Protein AF-A0A1V5X705-F1 (afdb_monomer)

Solvent-accessible surface area (backbone atoms only — not comparable to full-atom values): 16968 Å² total; per-residue (Å²): 140,87,88,81,89,83,88,82,89,89,82,88,87,89,81,87,88,86,89,84,84,82,90,87,82,76,81,80,76,72,71,79,77,73,72,80,70,71,53,52,81,23,52,25,31,32,36,58,47,93,84,34,53,47,81,41,60,38,75,79,39,48,37,28,69,42,63,69,70,54,68,74,40,75,46,48,57,66,42,71,40,38,34,37,67,46,68,69,51,54,52,52,38,52,53,34,48,51,49,29,51,54,32,47,53,52,28,54,50,33,50,54,50,34,53,54,42,44,58,36,32,78,71,68,76,40,62,68,67,58,42,54,50,35,48,50,52,27,52,49,33,49,51,52,28,53,54,33,47,50,52,34,52,51,42,51,54,56,51,55,64,33,49,42,52,36,91,52,58,28,28,26,78,40,62,76,68,56,69,67,41,73,45,58,54,67,37,75,39,36,28,39,32,29,78,91,54,52,28,34,43,25,46,29,47,57,91,53,43,86,71,66,54,82,60,33,47,25,45,35,36,41,83,97,47,98,58,73,44,57,29,32,30,72,44,74,63,98,57,74,40,75,54,84,71,82,66,90,52,86,90,56,79,76,94,41,47,19,27,60,35,31,27,43,55,77,59,95,69,96,74,52,83,66,39,61,29,43,34,36,37,43,54,77,81,74,77,76,76,81,77,132

pLDDT: mean 82.57, std 19.0, range [32.56, 98.44]

Structure (mmCIF, N/CA/C/O backbone):
data_AF-A0A1V5X705-F1
#
_entry.id   AF-A0A1V5X705-F1
#
loop_
_atom_site.group_PDB
_atom_site.id
_atom_site.type_symbol
_atom_site.label_atom_id
_atom_site.label_alt_id
_atom_site.label_comp_id
_atom_site.label_asym_id
_atom_site.label_entity_id
_atom_site.label_seq_id
_atom_site.pdbx_PDB_ins_code
_atom_site.Cartn_x
_atom_site.Cartn_y
_atom_site.Cartn_z
_atom_site.occupancy
_atom_site.B_iso_or_equiv
_atom_site.auth_seq_id
_atom_site.auth_comp_id
_atom_site.auth_asym_id
_atom_site.auth_atom_id
_atom_site.pdbx_PDB_model_num
ATOM 1 N N . MET A 1 1 ? 87.521 -40.579 -90.993 1.00 38.12 1 MET A N 1
ATOM 2 C CA . MET A 1 1 ? 87.479 -39.321 -91.766 1.00 38.12 1 MET A CA 1
ATOM 3 C C . MET A 1 1 ? 86.671 -38.321 -90.962 1.00 38.12 1 MET A C 1
ATOM 5 O O . MET A 1 1 ? 85.468 -38.489 -90.833 1.00 38.12 1 MET A O 1
ATOM 9 N N . ALA A 1 2 ? 87.364 -37.393 -90.311 1.00 39.44 2 ALA A N 1
ATOM 10 C CA . ALA A 1 2 ? 86.801 -36.364 -89.447 1.00 39.44 2 ALA A CA 1
ATOM 11 C C . ALA A 1 2 ? 86.444 -35.118 -90.263 1.00 39.44 2 ALA A C 1
ATOM 13 O O . ALA A 1 2 ? 87.254 -34.744 -91.103 1.00 39.44 2 ALA A O 1
ATOM 14 N N . VAL A 1 3 ? 85.326 -34.452 -89.953 1.00 38.09 3 VAL A N 1
ATOM 15 C CA . VAL A 1 3 ? 85.189 -32.986 -90.033 1.00 38.09 3 VAL A CA 1
ATOM 16 C C . VAL A 1 3 ? 84.231 -32.529 -88.926 1.00 38.09 3 VAL A C 1
ATOM 18 O O . VAL A 1 3 ? 83.203 -33.149 -88.667 1.00 38.09 3 VAL A O 1
ATOM 21 N N . VAL A 1 4 ? 84.652 -31.463 -88.255 1.00 37.38 4 VAL A N 1
ATOM 22 C CA . VAL A 1 4 ? 84.083 -30.774 -87.091 1.00 37.38 4 VAL A CA 1
ATOM 23 C C . VAL A 1 4 ? 83.603 -29.382 -87.550 1.00 37.38 4 VAL A C 1
ATOM 25 O O . VAL A 1 4 ? 84.041 -28.927 -88.603 1.00 37.38 4 VAL A O 1
ATOM 28 N N . THR A 1 5 ? 82.817 -28.690 -86.708 1.00 39.56 5 THR A N 1
ATOM 29 C CA . THR A 1 5 ? 82.445 -27.242 -86.711 1.00 39.56 5 THR A CA 1
ATOM 30 C C . THR A 1 5 ? 81.270 -26.817 -87.610 1.00 39.56 5 THR A C 1
ATOM 32 O O . THR A 1 5 ? 81.125 -27.352 -88.697 1.00 39.56 5 THR A O 1
ATOM 35 N N . ALA A 1 6 ? 80.411 -25.835 -87.296 1.00 35.66 6 ALA A N 1
ATOM 36 C CA . ALA A 1 6 ? 80.047 -25.047 -86.101 1.00 35.66 6 ALA A CA 1
ATOM 37 C C . ALA A 1 6 ? 78.909 -24.060 -86.503 1.00 35.66 6 ALA A C 1
ATOM 39 O O . ALA A 1 6 ? 78.674 -23.872 -87.694 1.00 35.66 6 ALA A O 1
ATOM 40 N N . ALA A 1 7 ? 78.341 -23.358 -85.504 1.00 35.53 7 ALA A N 1
ATOM 41 C CA . ALA A 1 7 ? 77.594 -22.079 -85.568 1.00 35.53 7 ALA A CA 1
ATOM 42 C C . ALA A 1 7 ? 76.075 -22.121 -85.870 1.00 35.53 7 ALA A C 1
ATOM 44 O O . ALA A 1 7 ? 75.634 -22.913 -86.686 1.00 35.53 7 ALA A O 1
ATOM 45 N N . VAL A 1 8 ? 75.189 -21.281 -85.306 1.00 35.56 8 VAL A N 1
ATOM 46 C CA . VAL A 1 8 ? 75.194 -20.250 -84.238 1.00 35.56 8 VAL A CA 1
ATOM 47 C C . VAL A 1 8 ? 73.711 -19.997 -83.844 1.00 35.56 8 VAL A C 1
ATOM 49 O O . VAL A 1 8 ? 72.798 -20.289 -84.607 1.00 35.56 8 VAL A O 1
ATOM 52 N N . ALA A 1 9 ? 73.518 -19.463 -82.635 1.00 38.31 9 ALA A N 1
ATOM 53 C CA . ALA A 1 9 ? 72.307 -19.021 -81.929 1.00 38.31 9 ALA A CA 1
ATOM 54 C C . ALA A 1 9 ? 71.197 -18.245 -82.688 1.00 38.31 9 ALA A C 1
ATOM 56 O O . ALA A 1 9 ? 71.486 -17.438 -83.566 1.00 38.31 9 ALA A O 1
ATOM 57 N N . GLY A 1 10 ? 69.959 -18.329 -82.159 1.00 32.56 10 GLY A N 1
ATOM 58 C CA . GLY A 1 10 ? 69.006 -17.202 -82.138 1.00 32.56 10 GLY A CA 1
ATOM 59 C C . GLY A 1 10 ? 67.501 -17.532 -82.217 1.00 32.56 10 GLY A C 1
ATOM 60 O O . GLY A 1 10 ? 67.076 -18.173 -83.164 1.00 32.56 10 GLY A O 1
ATOM 61 N N . TRP A 1 11 ? 66.733 -16.950 -81.276 1.00 34.50 11 TRP A N 1
ATOM 62 C CA . TRP A 1 11 ? 65.297 -16.560 -81.319 1.00 34.50 11 TRP A CA 1
ATOM 63 C C . TRP A 1 11 ? 64.187 -17.464 -80.724 1.00 34.50 11 TRP A C 1
ATOM 65 O O . TRP A 1 11 ? 63.696 -18.399 -81.337 1.00 34.50 11 TRP A O 1
ATOM 75 N N . LEU A 1 12 ? 63.780 -17.094 -79.496 1.00 42.81 12 LEU A N 1
ATOM 76 C CA . LEU A 1 12 ? 62.459 -16.573 -79.077 1.00 42.81 12 LEU A CA 1
ATOM 77 C C . LEU A 1 12 ? 61.179 -16.928 -79.879 1.00 42.81 12 LEU A C 1
ATOM 79 O O . LEU A 1 12 ? 61.090 -16.624 -81.062 1.00 42.81 12 LEU A O 1
ATOM 83 N N . LEU A 1 13 ? 60.149 -17.310 -79.096 1.00 38.97 13 LEU A N 1
ATOM 84 C CA . LEU A 1 13 ? 58.696 -17.020 -79.190 1.00 38.97 13 LEU A CA 1
ATOM 85 C C . LEU A 1 13 ? 57.704 -18.161 -79.530 1.00 38.97 13 LEU A C 1
ATOM 87 O O . LEU A 1 13 ? 57.696 -18.713 -80.620 1.00 38.97 13 LEU A O 1
ATOM 91 N N . PHE A 1 14 ? 56.758 -18.309 -78.584 1.00 38.72 14 PHE A N 1
ATOM 92 C CA . PHE A 1 14 ? 55.334 -18.685 -78.694 1.00 38.72 14 PHE A CA 1
ATOM 93 C C . PHE A 1 14 ? 54.880 -20.150 -78.874 1.00 38.72 14 PHE A C 1
ATOM 95 O O . PHE A 1 14 ? 55.153 -20.791 -79.879 1.00 38.72 14 PHE A O 1
ATOM 102 N N . GLY A 1 15 ? 53.982 -20.566 -77.959 1.00 35.06 15 GLY A N 1
ATOM 103 C CA . GLY A 1 15 ? 52.758 -21.315 -78.301 1.00 35.06 15 GLY A CA 1
ATOM 104 C C . GLY A 1 15 ? 52.543 -22.658 -77.589 1.00 35.06 15 GLY A C 1
ATOM 105 O O . GLY A 1 15 ? 53.077 -23.662 -78.038 1.00 35.06 15 GLY A O 1
ATOM 106 N N . GLY A 1 16 ? 51.723 -22.682 -76.523 1.00 43.97 16 GLY A N 1
ATOM 107 C CA . GLY A 1 16 ? 51.182 -23.909 -75.889 1.00 43.97 16 GLY A CA 1
ATOM 108 C C . GLY A 1 16 ? 50.156 -24.654 -76.774 1.00 43.97 16 GLY A C 1
ATOM 109 O O . GLY A 1 16 ? 49.983 -24.249 -77.925 1.00 43.97 16 GLY A O 1
ATOM 110 N N . PRO A 1 17 ? 49.438 -25.696 -76.285 1.00 46.53 17 PRO A N 1
ATOM 111 C CA . PRO A 1 17 ? 48.637 -25.603 -75.053 1.00 46.53 17 PRO A CA 1
ATOM 112 C C . PRO A 1 17 ? 48.591 -26.873 -74.169 1.00 46.53 17 PRO A C 1
ATOM 114 O O . PRO A 1 17 ? 48.573 -27.995 -74.667 1.00 46.53 17 PRO A O 1
ATOM 117 N N . ASP A 1 18 ? 48.456 -26.675 -72.853 1.00 40.94 18 ASP A N 1
ATOM 118 C CA . ASP A 1 18 ? 48.101 -27.733 -71.903 1.00 40.94 18 ASP A CA 1
ATOM 119 C C . ASP A 1 18 ? 46.607 -27.707 -71.559 1.00 40.94 18 ASP A C 1
ATOM 121 O O . ASP A 1 18 ? 45.973 -26.668 -71.362 1.00 40.94 18 ASP A O 1
ATOM 125 N N . VAL A 1 19 ? 46.083 -28.922 -71.523 1.00 44.47 19 VAL A N 1
ATOM 126 C CA . VAL A 1 19 ? 44.731 -29.384 -71.224 1.00 44.47 19 VAL A CA 1
ATOM 127 C C . VAL A 1 19 ? 44.306 -29.112 -69.776 1.00 44.47 19 VAL A C 1
ATOM 129 O O . VAL A 1 19 ? 45.001 -29.499 -68.841 1.00 44.47 19 VAL A O 1
ATOM 132 N N . TRP A 1 20 ? 43.085 -28.594 -69.589 1.00 40.97 20 TRP A N 1
ATOM 133 C CA . TRP A 1 20 ? 42.321 -28.784 -68.351 1.00 40.97 20 TRP A CA 1
ATOM 134 C C . TRP A 1 20 ? 40.864 -29.177 -68.607 1.00 40.97 20 TRP A C 1
ATOM 136 O O . TRP A 1 20 ? 40.211 -28.728 -69.546 1.00 40.97 20 TRP A O 1
ATOM 146 N N . SER A 1 21 ? 40.417 -30.074 -67.731 1.00 44.19 21 SER A N 1
ATOM 147 C CA . SER A 1 21 ? 39.200 -30.876 -67.735 1.00 44.19 21 SER A CA 1
ATOM 148 C C . SER A 1 21 ? 38.017 -30.175 -67.051 1.00 44.19 21 SER A C 1
ATOM 150 O O . SER A 1 21 ? 38.143 -29.725 -65.920 1.00 44.19 21 SER A O 1
ATOM 152 N N . SER A 1 22 ? 36.875 -30.212 -67.744 1.00 46.00 22 SER A N 1
ATOM 153 C CA . SER A 1 22 ? 35.490 -30.480 -67.298 1.00 46.00 22 SER A CA 1
ATOM 154 C C . SER A 1 22 ? 34.904 -29.810 -66.036 1.00 46.00 22 SER A C 1
ATOM 156 O O . SER A 1 22 ? 35.162 -30.236 -64.919 1.00 46.00 22 SER A O 1
ATOM 158 N N . ALA A 1 23 ? 33.987 -28.871 -66.308 1.00 39.41 23 ALA A N 1
ATOM 159 C CA . ALA A 1 23 ? 32.555 -28.856 -65.949 1.00 39.41 23 ALA A CA 1
ATOM 160 C C . ALA A 1 23 ? 32.062 -28.801 -64.479 1.00 39.41 23 ALA A C 1
ATOM 162 O O . ALA A 1 23 ? 32.407 -29.611 -63.629 1.00 39.41 23 ALA A O 1
ATOM 163 N N . GLU A 1 24 ? 31.074 -27.909 -64.313 1.00 44.09 24 GLU A N 1
ATOM 164 C CA . GLU A 1 24 ? 29.986 -27.901 -63.321 1.00 44.09 24 GLU A CA 1
ATOM 165 C C . GLU A 1 24 ? 30.238 -27.274 -61.931 1.00 44.09 24 GLU A C 1
ATOM 167 O O . GLU A 1 24 ? 30.411 -27.947 -60.919 1.00 44.09 24 GLU A O 1
ATOM 172 N N . ALA A 1 25 ? 30.079 -25.949 -61.847 1.00 38.69 25 ALA A N 1
ATOM 173 C CA . ALA A 1 25 ? 29.471 -25.319 -60.675 1.00 38.69 25 ALA A CA 1
ATOM 174 C C . ALA A 1 25 ? 28.375 -24.371 -61.170 1.00 38.69 25 ALA A C 1
ATOM 176 O O . ALA A 1 25 ? 28.637 -23.306 -61.729 1.00 38.69 25 ALA A O 1
ATOM 177 N N . ALA A 1 26 ? 27.145 -24.859 -61.039 1.00 40.00 26 ALA A N 1
ATOM 178 C CA . ALA A 1 26 ? 25.912 -24.216 -61.435 1.00 40.00 26 ALA A CA 1
ATOM 179 C C . ALA A 1 26 ? 25.817 -22.771 -60.931 1.00 40.00 26 ALA A C 1
ATOM 181 O O . ALA A 1 26 ? 26.207 -22.445 -59.810 1.00 40.00 26 ALA A O 1
ATOM 182 N N . ALA A 1 27 ? 25.254 -21.931 -61.797 1.00 39.25 27 ALA A N 1
ATOM 183 C CA . ALA A 1 27 ? 24.849 -20.569 -61.521 1.00 39.25 27 ALA A CA 1
ATOM 184 C C . ALA A 1 27 ? 24.188 -20.457 -60.141 1.00 39.25 27 ALA A C 1
ATOM 186 O O . ALA A 1 27 ? 23.161 -21.084 -59.877 1.00 39.25 27 ALA A O 1
ATOM 187 N N . ALA A 1 28 ? 24.775 -19.628 -59.279 1.00 43.66 28 ALA A N 1
ATOM 188 C CA . ALA A 1 28 ? 24.123 -19.147 -58.080 1.00 43.66 28 ALA A CA 1
ATOM 189 C C . ALA A 1 28 ? 22.826 -18.449 -58.506 1.00 43.66 28 ALA A C 1
ATOM 191 O O . ALA A 1 28 ? 22.840 -17.339 -59.038 1.00 43.66 28 ALA A O 1
ATOM 192 N N . GLN A 1 29 ? 21.700 -19.131 -58.313 1.00 46.44 29 GLN A N 1
ATOM 193 C CA . GLN A 1 29 ? 20.396 -18.497 -58.272 1.00 46.44 29 GLN A CA 1
ATOM 194 C C . GLN A 1 29 ? 20.430 -17.536 -57.090 1.00 46.44 29 GLN A C 1
ATOM 196 O O . GLN A 1 29 ? 20.284 -17.935 -55.937 1.00 46.44 29 GLN A O 1
ATOM 201 N N . SER A 1 30 ? 20.694 -16.267 -57.389 1.00 51.72 30 SER A N 1
ATOM 202 C CA . SER A 1 30 ? 20.425 -15.161 -56.487 1.00 51.72 30 SER A CA 1
ATOM 203 C C . SER A 1 30 ? 18.979 -15.312 -56.031 1.00 51.72 30 SER A C 1
ATOM 205 O O . SER A 1 30 ? 18.057 -15.160 -56.836 1.00 51.72 30 SER A O 1
ATOM 207 N N . ALA A 1 31 ? 18.783 -15.676 -54.762 1.00 50.00 31 ALA A N 1
ATOM 208 C CA . ALA A 1 31 ? 17.480 -15.586 -54.128 1.00 50.00 31 ALA A CA 1
ATOM 209 C C . ALA A 1 31 ? 16.918 -14.187 -54.432 1.00 50.00 31 ALA A C 1
ATOM 211 O O . ALA A 1 31 ? 17.684 -13.218 -54.357 1.00 50.00 31 ALA A O 1
ATOM 212 N N . PRO A 1 32 ? 15.639 -14.053 -54.825 1.00 44.19 32 PRO A N 1
ATOM 213 C CA . PRO A 1 32 ? 15.067 -12.738 -55.046 1.00 44.19 32 PRO A CA 1
ATOM 214 C C . PRO A 1 32 ? 15.271 -11.940 -53.761 1.00 44.19 32 PRO A C 1
ATOM 216 O O . PRO A 1 32 ? 14.846 -12.366 -52.686 1.00 44.19 32 PRO A O 1
ATOM 219 N N . ALA A 1 33 ? 15.989 -10.821 -53.868 1.00 45.22 33 ALA A N 1
ATOM 220 C CA . ALA A 1 33 ? 16.032 -9.832 -52.812 1.00 45.22 33 ALA A CA 1
ATOM 221 C C . ALA A 1 33 ? 14.576 -9.447 -52.557 1.00 45.22 33 ALA A C 1
ATOM 223 O O . ALA A 1 33 ? 13.948 -8.823 -53.409 1.00 45.22 33 ALA A O 1
ATOM 224 N N . MET A 1 34 ? 14.027 -9.924 -51.438 1.00 43.94 34 MET A N 1
ATOM 225 C CA . MET A 1 34 ? 12.715 -9.518 -50.959 1.00 43.94 34 MET A CA 1
ATOM 226 C C . MET A 1 34 ? 12.738 -7.992 -50.972 1.00 43.94 34 MET A C 1
ATOM 228 O O . MET A 1 34 ? 13.607 -7.392 -50.331 1.00 43.94 34 MET A O 1
ATOM 232 N N . GLU A 1 35 ? 11.891 -7.380 -51.799 1.00 46.44 35 GLU A N 1
ATOM 233 C CA . GLU A 1 35 ? 11.803 -5.926 -51.886 1.00 46.44 35 GLU A CA 1
ATOM 234 C C . GLU A 1 35 ? 11.675 -5.386 -50.457 1.00 46.44 35 GLU A C 1
ATOM 236 O O . GLU A 1 35 ? 10.935 -5.977 -49.663 1.00 46.44 35 GLU A O 1
ATOM 241 N N . PRO A 1 36 ? 12.425 -4.339 -50.067 1.00 55.28 36 PRO A N 1
ATOM 242 C CA . PRO A 1 36 ? 12.310 -3.808 -48.723 1.00 55.28 36 PRO A CA 1
ATOM 243 C C . PRO A 1 36 ? 10.894 -3.259 -48.574 1.00 55.28 36 PRO A C 1
ATOM 245 O O . PRO A 1 36 ? 10.606 -2.147 -49.019 1.00 55.28 36 PRO A O 1
ATOM 248 N N . THR A 1 37 ? 10.006 -4.047 -47.961 1.00 59.69 37 THR A N 1
ATOM 249 C CA . THR A 1 37 ? 8.697 -3.576 -47.521 1.00 59.69 37 THR A CA 1
ATOM 250 C C . THR A 1 37 ? 8.939 -2.267 -46.780 1.00 59.69 37 THR A C 1
ATOM 252 O O . THR A 1 37 ? 9.831 -2.222 -45.922 1.00 59.69 37 THR A O 1
ATOM 255 N N . PRO A 1 38 ? 8.230 -1.181 -47.126 1.00 73.50 38 PRO A N 1
ATOM 256 C CA . PRO A 1 38 ? 8.451 0.099 -46.482 1.00 73.50 38 PRO A CA 1
ATOM 257 C C . PRO A 1 38 ? 8.184 -0.061 -44.982 1.00 73.50 38 PRO A C 1
ATOM 259 O O . PRO A 1 38 ? 7.046 -0.227 -44.550 1.00 73.50 38 PRO A O 1
ATOM 262 N N . ALA A 1 39 ? 9.259 -0.041 -44.198 1.00 80.44 39 ALA A N 1
ATOM 263 C CA . ALA A 1 39 ? 9.227 -0.230 -42.758 1.00 80.44 39 ALA A CA 1
ATOM 264 C C . ALA A 1 39 ? 9.834 0.989 -42.068 1.00 80.44 39 ALA A C 1
ATOM 266 O O . ALA A 1 39 ? 10.890 1.497 -42.464 1.00 80.44 39 ALA A O 1
ATOM 267 N N . ILE A 1 40 ? 9.167 1.453 -41.018 1.00 84.88 40 ILE A N 1
ATOM 268 C CA . ILE A 1 40 ? 9.655 2.547 -40.183 1.00 84.88 40 ILE A CA 1
ATOM 269 C C . ILE A 1 40 ? 10.637 1.957 -39.176 1.00 84.88 40 ILE A C 1
ATOM 271 O O . ILE A 1 40 ? 10.300 1.030 -38.438 1.00 84.88 40 ILE A O 1
ATOM 275 N N . ARG A 1 41 ? 11.860 2.494 -39.149 1.00 88.38 41 ARG A N 1
ATOM 276 C CA . ARG A 1 41 ? 12.908 2.089 -38.205 1.00 88.38 41 ARG A CA 1
ATOM 277 C C . ARG A 1 41 ? 12.933 3.019 -37.003 1.00 88.38 41 ARG A C 1
ATOM 279 O O . ARG A 1 41 ? 13.322 4.180 -37.129 1.00 88.38 41 ARG A O 1
ATOM 286 N N . ALA A 1 42 ? 12.607 2.471 -35.842 1.00 87.12 42 ALA A N 1
ATOM 287 C CA . ALA A 1 42 ? 12.612 3.166 -34.566 1.00 87.12 42 ALA A CA 1
ATOM 288 C C . ALA A 1 42 ? 13.564 2.493 -33.569 1.00 87.12 42 ALA A C 1
ATOM 290 O O . ALA A 1 42 ? 13.831 1.291 -33.635 1.00 87.12 42 ALA A O 1
ATOM 291 N N . GLU A 1 43 ? 14.073 3.281 -32.626 1.00 88.62 43 GLU A N 1
ATOM 292 C CA . GLU A 1 43 ? 14.800 2.756 -31.470 1.00 88.62 43 GLU A CA 1
ATOM 293 C C . GLU A 1 43 ? 13.814 2.582 -30.318 1.00 88.62 43 GLU A C 1
ATOM 295 O O . GLU A 1 43 ? 13.007 3.469 -30.051 1.00 88.62 43 GLU A O 1
ATOM 300 N N . GLY A 1 44 ? 13.864 1.447 -29.630 1.00 89.19 44 GLY A N 1
ATOM 301 C CA . GLY A 1 44 ? 12.968 1.159 -28.522 1.00 89.19 44 GLY A CA 1
ATOM 302 C C . GLY A 1 44 ? 13.678 0.661 -27.277 1.00 89.19 44 GLY A C 1
ATOM 303 O O . GLY A 1 44 ? 14.854 0.286 -27.285 1.00 89.19 44 GLY A O 1
ATOM 304 N N . ARG A 1 45 ? 12.929 0.651 -26.178 1.00 92.06 45 ARG A N 1
ATOM 305 C CA . ARG A 1 45 ? 13.349 0.083 -24.901 1.00 92.06 45 ARG A CA 1
ATOM 306 C C . ARG A 1 45 ? 12.283 -0.868 -24.375 1.00 92.06 45 ARG A C 1
ATOM 308 O O . ARG A 1 45 ? 11.093 -0.556 -24.409 1.00 92.06 45 ARG A O 1
ATOM 315 N N . VAL A 1 46 ? 12.728 -1.998 -23.836 1.00 90.44 46 VAL A N 1
ATOM 316 C CA . VAL A 1 46 ? 11.871 -2.939 -23.111 1.00 90.44 46 VAL A CA 1
ATOM 317 C C . VAL A 1 46 ? 11.409 -2.297 -21.803 1.00 90.44 46 VAL A C 1
ATOM 319 O O . VAL A 1 46 ? 12.221 -1.819 -21.008 1.00 90.44 46 VAL A O 1
ATOM 322 N N . SER A 1 47 ? 10.102 -2.276 -21.586 1.00 90.62 47 SER A N 1
ATOM 323 C CA . SER A 1 47 ? 9.427 -1.652 -20.452 1.00 90.62 47 SER A CA 1
ATOM 324 C C . SER A 1 47 ? 8.299 -2.558 -19.952 1.00 90.62 47 SER A C 1
ATOM 326 O O . SER A 1 47 ? 7.857 -3.469 -20.645 1.00 90.62 47 SER A O 1
ATOM 328 N N . THR A 1 48 ? 7.817 -2.316 -18.743 1.00 90.12 48 THR A N 1
ATOM 329 C CA . THR A 1 48 ? 6.652 -2.995 -18.168 1.00 90.12 48 THR A CA 1
ATOM 330 C C . THR A 1 48 ? 5.367 -2.260 -18.538 1.00 90.12 48 THR A C 1
ATOM 332 O O . THR A 1 48 ? 5.372 -1.085 -18.945 1.00 90.12 48 THR A O 1
ATOM 335 N N . TYR A 1 49 ? 4.231 -2.942 -18.409 1.00 89.50 49 TYR A N 1
ATOM 336 C CA . TYR A 1 49 ? 2.942 -2.258 -18.438 1.00 89.50 49 TYR A CA 1
ATOM 337 C C . TYR A 1 49 ? 2.751 -1.409 -17.174 1.00 89.50 49 TYR A C 1
ATOM 339 O O . TYR A 1 49 ? 3.397 -1.642 -16.149 1.00 89.50 49 TYR A O 1
ATOM 347 N N . PRO A 1 50 ? 1.862 -0.403 -17.216 1.00 85.31 50 PRO A N 1
ATOM 348 C CA . PRO A 1 50 ? 1.518 0.353 -16.022 1.00 85.31 50 PRO A CA 1
ATOM 349 C C . PRO A 1 50 ? 0.989 -0.592 -14.935 1.00 85.31 50 PRO A C 1
ATOM 351 O O . PRO A 1 50 ? 0.113 -1.408 -15.206 1.00 85.31 50 PRO A O 1
ATOM 354 N N . GLY A 1 51 ? 1.529 -0.481 -13.720 1.00 84.19 51 GLY A N 1
ATOM 355 C CA . GLY A 1 51 ? 1.186 -1.356 -12.592 1.00 84.19 51 GLY A CA 1
ATOM 356 C C . GLY A 1 51 ? 2.022 -2.637 -12.489 1.00 84.19 51 GLY A C 1
ATOM 357 O O . GLY A 1 51 ? 2.093 -3.203 -11.404 1.00 84.19 51 GLY A O 1
ATOM 358 N N . ASP A 1 52 ? 2.724 -3.035 -13.555 1.00 89.69 52 ASP A N 1
ATOM 359 C CA . ASP A 1 52 ? 3.615 -4.205 -13.563 1.00 89.69 52 ASP A CA 1
ATOM 360 C C . ASP A 1 52 ? 5.039 -3.865 -13.081 1.00 89.69 52 ASP A C 1
ATOM 362 O O . ASP A 1 52 ? 5.898 -4.735 -13.025 1.00 89.69 52 ASP A O 1
ATOM 366 N N . GLN A 1 53 ? 5.311 -2.611 -12.706 1.00 92.38 53 GLN A N 1
ATOM 367 C CA . GLN A 1 53 ? 6.519 -2.208 -11.985 1.00 92.38 53 GLN A CA 1
ATOM 368 C C . GLN A 1 53 ? 6.144 -1.269 -10.843 1.00 92.38 53 GLN A C 1
ATOM 370 O O . GLN A 1 53 ? 5.465 -0.264 -11.054 1.00 92.38 53 GLN A O 1
ATOM 375 N N . VAL A 1 54 ? 6.603 -1.594 -9.636 1.00 93.62 54 VAL A N 1
ATOM 376 C CA . VAL A 1 54 ? 6.297 -0.839 -8.422 1.00 93.62 54 VAL A CA 1
ATOM 377 C C . VAL A 1 54 ? 7.578 -0.583 -7.640 1.00 93.62 54 VAL A C 1
ATOM 379 O O . VAL A 1 54 ? 8.335 -1.505 -7.329 1.00 93.62 54 VAL A O 1
ATOM 382 N N . HIS A 1 55 ? 7.798 0.685 -7.305 1.00 93.50 55 HIS A N 1
ATOM 383 C CA . HIS A 1 55 ? 8.828 1.102 -6.363 1.00 93.50 55 HIS A CA 1
ATOM 384 C C . HIS A 1 55 ? 8.251 1.044 -4.956 1.00 93.50 55 HIS A C 1
ATOM 386 O O . HIS A 1 55 ? 7.205 1.627 -4.673 1.00 93.50 55 HIS A O 1
ATOM 392 N N . LEU A 1 56 ? 8.930 0.315 -4.087 1.00 93.00 56 LEU A N 1
ATOM 393 C CA . LEU A 1 56 ? 8.517 0.080 -2.720 1.00 93.00 56 LEU A CA 1
ATOM 394 C C . LEU A 1 56 ? 9.428 0.856 -1.779 1.00 93.00 56 LEU A C 1
ATOM 396 O O . LEU A 1 56 ? 10.651 0.821 -1.915 1.00 93.00 56 LEU A O 1
ATOM 400 N N . GLY A 1 57 ? 8.818 1.549 -0.824 1.00 92.25 57 GLY A N 1
ATOM 401 C CA . GLY A 1 57 ? 9.500 2.388 0.151 1.00 92.25 57 GLY A CA 1
ATOM 402 C C . GLY A 1 57 ? 8.905 2.249 1.548 1.00 92.25 57 GLY A C 1
ATOM 403 O O . GLY A 1 57 ? 7.904 1.558 1.738 1.00 92.25 57 GLY A O 1
ATOM 404 N N . THR A 1 58 ? 9.527 2.906 2.524 1.00 91.12 58 THR A N 1
ATOM 405 C CA . THR A 1 58 ? 9.005 3.006 3.896 1.00 91.12 58 THR A CA 1
ATOM 406 C C . THR A 1 58 ? 8.330 4.353 4.109 1.00 91.12 58 THR A C 1
ATOM 408 O O . THR A 1 58 ? 8.849 5.374 3.679 1.00 91.12 58 THR A O 1
ATOM 411 N N . GLU A 1 59 ? 7.181 4.391 4.781 1.00 88.62 59 GLU A N 1
ATOM 412 C CA . GLU A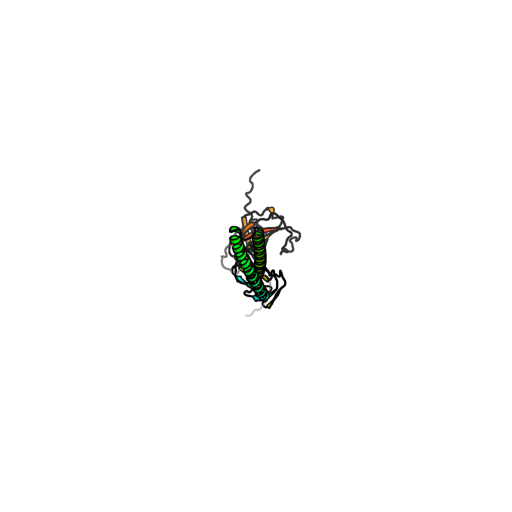 1 59 ? 6.518 5.656 5.132 1.00 88.62 59 GLU A CA 1
ATOM 413 C C . GLU A 1 59 ? 7.013 6.231 6.463 1.00 88.62 59 GLU A C 1
ATOM 415 O O . GLU A 1 59 ? 7.127 7.444 6.597 1.00 88.62 59 GLU A O 1
ATOM 420 N N . LEU A 1 60 ? 7.293 5.373 7.449 1.00 87.06 60 LEU A N 1
ATOM 421 C CA . LEU A 1 60 ? 7.603 5.785 8.824 1.00 87.06 60 LEU A CA 1
ATOM 422 C C . LEU A 1 60 ? 9.106 5.965 9.073 1.00 87.06 60 LEU A C 1
ATOM 424 O O . LEU A 1 60 ? 9.486 6.671 10.004 1.00 87.06 60 LEU A O 1
ATOM 428 N N . GLY A 1 61 ? 9.956 5.352 8.243 1.00 87.00 61 GLY A N 1
ATOM 429 C CA . GLY A 1 61 ? 11.376 5.198 8.555 1.00 87.00 61 GLY A CA 1
ATOM 430 C C . GLY A 1 61 ? 11.602 4.220 9.715 1.00 87.00 61 GLY A C 1
ATOM 431 O O . GLY A 1 61 ? 10.659 3.746 10.349 1.00 87.00 61 GLY A O 1
ATOM 432 N N . GLY A 1 62 ? 12.861 3.880 9.972 1.00 91.62 62 GLY A N 1
ATOM 433 C CA . GLY A 1 62 ? 13.234 2.945 11.034 1.00 91.62 62 GLY A CA 1
ATOM 434 C C . GLY A 1 62 ? 14.383 2.025 10.646 1.00 91.62 62 GLY A C 1
ATOM 435 O O . GLY A 1 62 ? 14.949 2.129 9.558 1.00 91.62 62 GLY A O 1
ATOM 436 N N . THR A 1 63 ? 14.734 1.127 11.561 1.00 94.44 63 THR A N 1
ATOM 437 C CA . THR A 1 63 ? 15.825 0.165 11.375 1.00 94.44 63 THR A CA 1
ATOM 438 C C . THR A 1 63 ? 15.287 -1.155 10.833 1.00 94.44 63 THR A C 1
ATOM 440 O O . THR A 1 63 ? 14.295 -1.672 11.346 1.00 94.44 63 THR A O 1
ATOM 443 N N . ILE A 1 64 ? 15.938 -1.716 9.813 1.00 95.31 64 ILE A N 1
ATOM 444 C CA . ILE A 1 64 ? 15.575 -3.020 9.244 1.00 95.31 64 ILE A CA 1
ATOM 445 C C . ILE A 1 64 ? 16.043 -4.132 10.188 1.00 95.31 64 ILE A C 1
ATOM 447 O O . ILE A 1 64 ? 17.241 -4.374 10.335 1.00 95.31 64 ILE A O 1
ATOM 451 N N . THR A 1 65 ? 15.104 -4.860 10.787 1.00 95.69 65 THR A N 1
ATOM 452 C CA . THR A 1 65 ? 15.404 -6.039 11.611 1.00 95.69 65 THR A CA 1
ATOM 453 C C . THR A 1 65 ? 15.721 -7.248 10.738 1.00 95.69 65 THR A C 1
ATOM 455 O O . THR A 1 65 ? 16.657 -7.996 11.036 1.00 95.69 65 THR A O 1
ATOM 458 N N . ARG A 1 66 ? 14.956 -7.457 9.656 1.00 95.38 66 ARG A N 1
ATOM 459 C CA . ARG A 1 66 ? 15.149 -8.572 8.716 1.00 95.38 66 ARG A CA 1
ATOM 460 C C . ARG A 1 66 ? 14.807 -8.184 7.285 1.00 95.38 66 ARG A C 1
ATOM 462 O O . ARG A 1 66 ? 13.765 -7.587 7.025 1.00 95.38 66 ARG A O 1
ATOM 469 N N . LEU A 1 67 ? 15.663 -8.618 6.367 1.00 95.19 67 LEU A N 1
ATOM 470 C CA . LEU A 1 67 ? 15.446 -8.573 4.926 1.00 95.19 67 LEU A CA 1
ATOM 471 C C . LEU A 1 67 ? 15.248 -10.012 4.433 1.00 95.19 67 LEU A C 1
ATOM 473 O O . LEU A 1 67 ? 16.132 -10.849 4.610 1.00 95.19 67 LEU A O 1
ATOM 477 N N . HIS A 1 68 ? 14.081 -10.309 3.864 1.00 94.44 68 HIS A N 1
ATOM 478 C CA . HIS A 1 68 ? 13.677 -11.670 3.484 1.00 94.44 68 HIS A CA 1
ATOM 479 C C . HIS A 1 68 ? 14.002 -12.028 2.038 1.00 94.44 68 HIS A C 1
ATOM 481 O O . HIS A 1 68 ? 13.767 -13.159 1.631 1.00 94.44 68 HIS A O 1
ATOM 487 N N . VAL A 1 69 ? 14.513 -11.072 1.267 1.00 94.38 69 VAL A N 1
ATOM 488 C CA . VAL A 1 69 ? 14.585 -11.181 -0.184 1.00 94.38 69 VAL A CA 1
ATOM 489 C C . VAL A 1 69 ? 15.893 -10.640 -0.736 1.00 94.38 69 VAL A C 1
ATOM 491 O O . VAL A 1 69 ? 16.563 -9.825 -0.095 1.00 94.38 69 VAL A O 1
ATOM 494 N N . ARG A 1 70 ? 16.253 -11.086 -1.940 1.00 93.38 70 ARG A N 1
ATOM 495 C CA . ARG A 1 70 ? 17.439 -10.620 -2.672 1.00 93.38 70 ARG A CA 1
ATOM 496 C C . ARG A 1 70 ? 17.093 -10.189 -4.093 1.00 93.38 70 ARG A C 1
ATOM 498 O O . ARG A 1 70 ? 16.056 -10.552 -4.642 1.00 93.38 70 ARG A O 1
ATOM 505 N N . GLU A 1 71 ? 17.984 -9.413 -4.702 1.00 93.38 71 GLU A N 1
ATOM 506 C CA . GLU A 1 71 ? 17.869 -9.079 -6.123 1.00 93.38 71 GLU A CA 1
ATOM 507 C C . GLU A 1 71 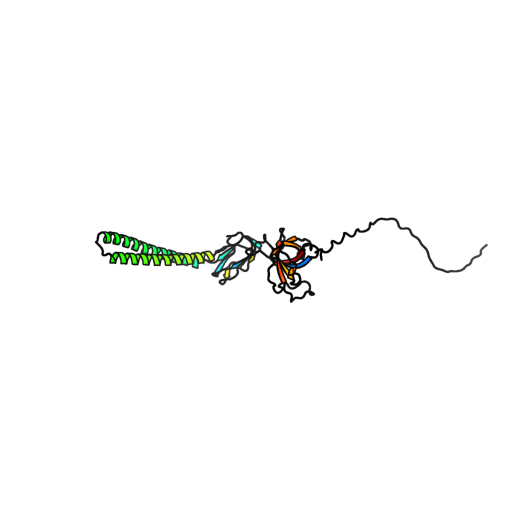? 17.848 -10.348 -6.985 1.00 93.38 71 GLU A C 1
ATOM 509 O O . GLU A 1 71 ? 18.632 -11.275 -6.775 1.00 93.38 71 GLU A O 1
ATOM 514 N N . GLY A 1 72 ? 16.940 -10.383 -7.959 1.00 92.00 72 GLY A N 1
ATOM 515 C CA . GLY A 1 72 ? 16.711 -11.524 -8.845 1.00 92.00 72 GLY A CA 1
ATOM 516 C C . GLY A 1 72 ? 15.748 -12.582 -8.301 1.00 92.00 72 GLY A C 1
ATOM 517 O O . GLY A 1 72 ? 15.412 -13.509 -9.035 1.00 92.00 72 GLY A O 1
ATOM 518 N N . GLU A 1 73 ? 15.277 -12.461 -7.059 1.00 93.94 73 GLU A N 1
ATOM 519 C CA . GLU A 1 73 ? 14.319 -13.402 -6.476 1.00 93.94 73 GLU A CA 1
ATOM 520 C C . GLU A 1 73 ? 12.879 -13.109 -6.922 1.00 93.94 73 GLU A C 1
ATOM 522 O O . GLU A 1 73 ? 12.463 -11.951 -7.043 1.00 93.94 73 GLU A O 1
ATOM 527 N N . THR A 1 74 ? 12.112 -14.172 -7.175 1.00 94.19 74 THR A N 1
ATOM 528 C CA . THR A 1 74 ? 10.686 -14.090 -7.509 1.00 94.19 74 THR A CA 1
ATOM 529 C C . THR A 1 74 ? 9.851 -14.103 -6.234 1.00 94.19 74 THR A C 1
ATOM 531 O O . THR A 1 74 ? 10.028 -14.967 -5.380 1.00 94.19 74 THR A O 1
ATOM 534 N N . VAL A 1 75 ? 8.906 -13.174 -6.133 1.00 95.69 75 VAL A N 1
ATOM 535 C CA . VAL A 1 75 ? 8.017 -12.996 -4.983 1.00 95.69 75 VAL A CA 1
ATOM 536 C C . VAL A 1 75 ? 6.560 -12.998 -5.421 1.00 95.69 75 VAL A C 1
ATOM 538 O O . VAL A 1 75 ? 6.225 -12.592 -6.540 1.00 95.69 75 VAL A O 1
ATOM 541 N N . LYS A 1 76 ? 5.683 -13.441 -4.523 1.00 95.88 76 LYS A N 1
ATOM 542 C CA . LYS A 1 76 ? 4.236 -13.391 -4.712 1.00 95.88 76 LYS A CA 1
ATOM 543 C C . LYS A 1 76 ? 3.626 -12.245 -3.930 1.00 95.88 76 LYS A C 1
ATOM 545 O O . LYS A 1 76 ? 4.135 -11.809 -2.896 1.00 95.88 76 LYS A O 1
ATOM 550 N N . LYS A 1 77 ? 2.474 -11.779 -4.396 1.00 94.81 77 LYS A N 1
ATOM 551 C CA . LYS A 1 77 ? 1.680 -10.767 -3.716 1.00 94.81 77 LYS A CA 1
ATOM 552 C C . LYS A 1 77 ? 1.376 -11.203 -2.279 1.00 94.81 77 LYS A C 1
ATOM 554 O O . LYS A 1 77 ? 0.771 -12.245 -2.041 1.00 94.81 77 LYS A O 1
ATOM 559 N N . GLY A 1 78 ? 1.733 -10.346 -1.327 1.00 95.06 78 GLY A N 1
ATOM 560 C CA . GLY A 1 78 ? 1.542 -10.563 0.106 1.00 95.06 78 GLY A CA 1
ATOM 561 C C . GLY A 1 78 ? 2.758 -11.130 0.842 1.00 95.06 78 GLY A C 1
ATOM 562 O O . GLY A 1 78 ? 2.765 -11.075 2.079 1.00 95.06 78 GLY A O 1
ATOM 563 N N . ASP A 1 79 ? 3.784 -11.597 0.126 1.00 96.38 79 ASP A N 1
ATOM 564 C CA . ASP A 1 79 ? 5.027 -12.079 0.732 1.00 96.38 79 ASP A CA 1
ATOM 565 C C . ASP A 1 79 ? 5.718 -10.959 1.515 1.00 96.38 79 ASP A C 1
ATOM 567 O O . ASP A 1 79 ? 5.675 -9.788 1.126 1.00 96.38 79 ASP A O 1
ATOM 571 N N . ILE A 1 80 ? 6.319 -11.318 2.651 1.00 95.69 80 ILE A N 1
ATOM 572 C CA . ILE A 1 80 ? 7.058 -10.380 3.503 1.00 95.69 80 ILE A CA 1
ATOM 573 C C . ILE A 1 80 ? 8.421 -10.134 2.866 1.00 95.69 80 ILE A C 1
ATOM 575 O O . ILE A 1 80 ? 9.163 -11.075 2.612 1.00 95.69 80 ILE A O 1
ATOM 579 N N . LEU A 1 81 ? 8.750 -8.865 2.644 1.00 94.69 81 LEU A N 1
ATOM 580 C CA . LEU A 1 81 ? 10.009 -8.444 2.035 1.00 94.69 81 LEU A CA 1
ATOM 581 C C . LEU A 1 81 ? 10.962 -7.897 3.096 1.00 94.69 81 LEU A C 1
ATOM 583 O O . LEU A 1 81 ? 12.115 -8.315 3.187 1.00 94.69 81 LEU A O 1
ATOM 587 N N . VAL A 1 82 ? 10.461 -6.977 3.922 1.00 95.00 82 VAL A N 1
ATOM 588 C CA . VAL A 1 82 ? 11.246 -6.252 4.926 1.00 95.00 82 VAL A CA 1
ATOM 589 C C . VAL A 1 82 ? 10.454 -6.173 6.224 1.00 95.00 82 VAL A C 1
ATOM 591 O O . VAL A 1 82 ? 9.267 -5.843 6.213 1.00 95.00 82 VAL A O 1
ATOM 594 N N . GLU A 1 83 ? 11.124 -6.454 7.336 1.00 95.06 83 GLU A N 1
ATOM 595 C CA . GLU A 1 83 ? 10.625 -6.212 8.689 1.00 95.06 83 GLU A CA 1
ATOM 596 C C . GLU A 1 83 ? 11.442 -5.089 9.330 1.00 95.06 83 GLU A C 1
ATOM 598 O O . GLU A 1 83 ? 12.673 -5.173 9.408 1.00 95.06 83 GLU A O 1
ATOM 603 N N . PHE A 1 84 ? 10.750 -4.053 9.795 1.00 95.31 84 PHE A N 1
ATOM 604 C CA . PHE A 1 84 ? 11.313 -2.954 10.571 1.00 95.31 84 PHE A CA 1
ATOM 605 C C . PHE A 1 84 ? 11.177 -3.219 12.072 1.00 95.31 84 PHE A C 1
ATOM 607 O O . PHE A 1 84 ? 10.286 -3.957 12.502 1.00 95.31 84 PHE A O 1
ATOM 614 N N . ASP A 1 85 ? 12.029 -2.573 12.869 1.00 95.12 85 ASP A N 1
ATOM 615 C CA . ASP A 1 85 ? 11.913 -2.620 14.323 1.00 95.12 85 ASP A CA 1
ATOM 616 C C . ASP A 1 85 ? 10.558 -2.063 14.770 1.00 95.12 85 ASP A C 1
ATOM 618 O O . ASP A 1 85 ? 10.191 -0.923 14.477 1.00 95.12 85 ASP A O 1
ATOM 622 N N . ASP A 1 86 ? 9.803 -2.894 15.481 1.00 95.50 86 ASP A N 1
ATOM 623 C CA . ASP A 1 86 ? 8.451 -2.580 15.920 1.00 95.50 86 ASP A CA 1
ATOM 624 C C . ASP A 1 86 ? 8.311 -2.540 17.446 1.00 95.50 86 ASP A C 1
ATOM 626 O O . ASP A 1 86 ? 7.201 -2.423 17.972 1.00 95.50 86 ASP A O 1
ATOM 630 N N . THR A 1 87 ? 9.431 -2.584 18.171 1.00 95.56 87 THR A N 1
ATOM 631 C CA . THR A 1 87 ? 9.462 -2.686 19.636 1.00 95.56 87 THR A CA 1
ATOM 632 C C . THR A 1 87 ? 8.705 -1.538 20.300 1.00 95.56 87 THR A C 1
ATOM 634 O O . THR A 1 87 ? 7.828 -1.756 21.142 1.00 95.56 87 THR A O 1
ATOM 637 N N . THR A 1 88 ? 8.976 -0.312 19.853 1.00 94.62 88 THR A N 1
ATOM 638 C CA . THR A 1 88 ? 8.352 0.907 20.378 1.00 94.62 88 THR A CA 1
ATOM 639 C C . THR A 1 88 ? 6.866 0.979 20.015 1.00 94.62 88 THR A C 1
ATOM 641 O O . THR A 1 88 ? 6.038 1.330 20.856 1.00 94.62 88 THR A O 1
ATOM 644 N N . LEU A 1 89 ? 6.494 0.585 18.791 1.00 95.62 89 LEU A N 1
ATOM 645 C CA . LEU A 1 89 ? 5.098 0.591 18.336 1.00 95.62 89 LEU A CA 1
ATOM 646 C C . LEU A 1 89 ? 4.257 -0.478 19.043 1.00 95.62 89 LEU A C 1
ATOM 648 O O . LEU A 1 89 ? 3.115 -0.211 19.417 1.00 95.62 89 LEU A O 1
ATOM 652 N N . ARG A 1 90 ? 4.819 -1.665 19.300 1.00 96.69 90 ARG A N 1
ATOM 653 C CA . ARG A 1 90 ? 4.160 -2.716 20.090 1.00 96.69 90 ARG A CA 1
ATOM 654 C C . ARG A 1 90 ? 3.933 -2.281 21.535 1.00 96.69 90 ARG A C 1
ATOM 656 O O . ARG A 1 90 ? 2.852 -2.528 22.070 1.00 96.69 90 ARG A O 1
ATOM 663 N N . ALA A 1 91 ? 4.911 -1.614 22.151 1.00 97.88 91 ALA A N 1
ATOM 664 C CA . ALA A 1 91 ? 4.757 -1.057 23.493 1.00 97.88 91 ALA A CA 1
ATOM 665 C C . ALA A 1 91 ? 3.646 0.008 23.534 1.00 97.88 91 ALA A C 1
ATOM 667 O O . ALA A 1 91 ? 2.730 -0.093 24.354 1.00 97.88 91 ALA A O 1
ATOM 668 N N . ALA A 1 92 ? 3.659 0.954 22.588 1.00 97.19 92 ALA A N 1
ATOM 669 C CA . ALA A 1 92 ? 2.624 1.981 22.459 1.00 97.19 92 ALA A CA 1
ATOM 670 C C . ALA A 1 92 ? 1.226 1.382 22.209 1.00 97.19 92 ALA A C 1
ATOM 672 O O . ALA A 1 92 ? 0.229 1.864 22.748 1.00 97.19 92 ALA A O 1
ATOM 673 N N . LEU A 1 93 ? 1.135 0.298 21.430 1.00 98.12 93 LEU A N 1
ATOM 674 C CA . LEU A 1 93 ? -0.121 -0.417 21.207 1.00 98.12 93 LEU A CA 1
ATOM 675 C C . LEU A 1 93 ? -0.652 -1.038 22.503 1.00 98.12 93 LEU A C 1
ATOM 677 O O . LEU A 1 93 ? -1.856 -0.984 22.762 1.00 98.12 93 LEU A O 1
ATOM 681 N N . GLY A 1 94 ? 0.234 -1.620 23.313 1.00 98.06 94 GLY A N 1
ATOM 682 C CA . GLY A 1 94 ? -0.106 -2.158 24.628 1.00 98.06 94 GLY A CA 1
ATOM 683 C C . GLY A 1 94 ? -0.666 -1.085 25.562 1.00 98.06 94 GLY A C 1
ATOM 684 O O . GLY A 1 94 ? -1.727 -1.282 26.158 1.00 98.06 94 GLY A O 1
ATOM 685 N N . GLU A 1 95 ? -0.009 0.074 25.625 1.00 98.06 95 GLU A N 1
ATOM 686 C CA . GLU A 1 95 ? -0.464 1.230 26.405 1.00 98.06 95 GLU A CA 1
ATOM 687 C C . GLU A 1 95 ? -1.841 1.729 25.937 1.00 98.06 95 GLU A C 1
ATOM 689 O O . GLU A 1 95 ? -2.765 1.876 26.741 1.00 98.06 95 GLU A O 1
ATOM 694 N N . ALA A 1 96 ? -2.028 1.909 24.627 1.00 98.06 96 ALA A N 1
ATOM 695 C CA . ALA A 1 96 ? -3.298 2.365 24.070 1.00 98.06 96 ALA A CA 1
ATOM 696 C C . ALA A 1 96 ? -4.441 1.367 24.328 1.00 98.06 96 ALA A C 1
ATOM 698 O O . ALA A 1 96 ? -5.559 1.772 24.664 1.00 98.06 96 ALA A O 1
ATOM 699 N N . LYS A 1 97 ? -4.168 0.058 24.235 1.00 98.25 97 LYS A N 1
ATOM 700 C CA . LYS A 1 97 ? -5.137 -0.998 24.572 1.00 98.25 97 LYS A CA 1
ATOM 701 C C . LYS A 1 97 ? -5.508 -0.968 26.054 1.00 98.25 97 LYS A C 1
ATOM 703 O O . LYS A 1 97 ? -6.692 -1.056 26.380 1.00 98.25 97 LYS A O 1
ATOM 708 N N . ALA A 1 98 ? -4.539 -0.772 26.949 1.00 98.25 98 ALA A N 1
ATOM 709 C CA . ALA A 1 98 ? -4.808 -0.586 28.374 1.00 98.25 98 ALA A CA 1
ATOM 710 C C . ALA A 1 98 ? -5.683 0.656 28.636 1.00 98.25 98 ALA A C 1
ATOM 712 O O . ALA A 1 98 ? -6.630 0.588 29.423 1.00 98.25 98 ALA A O 1
ATOM 713 N N . GLY A 1 99 ? -5.444 1.753 27.911 1.00 97.38 99 GLY A N 1
ATOM 714 C CA . GLY A 1 99 ? -6.294 2.945 27.939 1.00 97.38 99 GLY A CA 1
ATOM 715 C C . GLY A 1 99 ? -7.745 2.648 27.546 1.00 97.38 99 GLY A C 1
ATOM 716 O O . GLY A 1 99 ? -8.674 3.016 28.268 1.00 97.38 99 GLY A O 1
ATOM 717 N N . VAL A 1 100 ? -7.962 1.901 26.457 1.00 98.25 100 VAL A N 1
ATOM 718 C CA . VAL A 1 100 ? -9.307 1.448 26.050 1.00 98.25 100 VAL A CA 1
ATOM 719 C C . VAL A 1 100 ? -9.970 0.612 27.145 1.00 98.25 100 VAL A C 1
ATOM 721 O O . VAL A 1 100 ? -11.151 0.811 27.433 1.00 98.25 100 VAL A O 1
ATOM 724 N N . HIS A 1 101 ? -9.235 -0.294 27.795 1.00 97.81 101 HIS A N 1
ATOM 725 C CA . HIS A 1 101 ? -9.771 -1.077 28.911 1.00 97.81 101 HIS A CA 1
ATOM 726 C C . HIS A 1 101 ? -10.213 -0.195 30.089 1.00 97.81 101 HIS A C 1
ATOM 728 O O . HIS A 1 101 ? -11.300 -0.415 30.630 1.00 97.81 101 HIS A O 1
ATOM 734 N N . ALA A 1 102 ? -9.433 0.828 30.446 1.00 97.56 102 ALA A N 1
ATOM 735 C CA . ALA A 1 102 ? -9.789 1.768 31.507 1.00 97.56 102 ALA A CA 1
ATOM 736 C C . ALA A 1 102 ? -11.065 2.569 31.175 1.00 97.56 102 ALA A C 1
ATOM 738 O O . ALA A 1 102 ? -11.978 2.652 32.003 1.00 97.56 102 ALA A O 1
ATOM 739 N N . HIS A 1 103 ? -11.175 3.100 29.951 1.00 97.62 103 HIS A N 1
ATOM 740 C CA . HIS A 1 103 ? -12.370 3.834 29.516 1.00 97.62 103 HIS A CA 1
ATOM 741 C C . HIS A 1 103 ? -13.604 2.930 29.410 1.00 97.62 103 HIS A C 1
ATOM 743 O O . HIS A 1 103 ? -14.680 3.324 29.855 1.00 97.62 103 HIS A O 1
ATOM 749 N N . ASN A 1 104 ? -13.451 1.690 28.936 1.00 97.50 104 ASN A N 1
ATOM 750 C CA . ASN A 1 104 ? -14.538 0.709 28.903 1.00 97.50 104 ASN A CA 1
ATOM 751 C C . ASN A 1 104 ? -15.063 0.372 30.305 1.00 97.50 104 ASN A C 1
ATOM 753 O O . ASN A 1 104 ? -16.276 0.281 30.501 1.00 97.50 104 ASN A O 1
ATOM 757 N N . ALA A 1 105 ? -14.176 0.211 31.292 1.00 98.00 105 ALA A N 1
ATOM 758 C CA . ALA A 1 105 ? -14.583 -0.031 32.675 1.00 98.00 105 ALA A CA 1
ATOM 759 C C . ALA A 1 105 ? -15.386 1.155 33.238 1.00 98.00 105 ALA A C 1
ATOM 761 O O . ALA A 1 105 ? -16.437 0.958 33.856 1.00 98.00 105 ALA A O 1
ATOM 762 N N . ARG A 1 106 ? -14.939 2.387 32.959 1.00 96.56 106 ARG A N 1
ATOM 763 C CA . ARG A 1 106 ? -15.651 3.612 33.343 1.00 96.56 106 ARG A CA 1
ATOM 764 C C . ARG A 1 106 ? -17.009 3.720 32.642 1.00 96.56 106 ARG A C 1
ATOM 766 O O . ARG A 1 106 ? -18.018 3.923 33.311 1.00 96.56 106 ARG A O 1
ATOM 773 N N . ALA A 1 107 ? -17.071 3.510 31.329 1.00 97.56 107 ALA A N 1
ATOM 774 C CA . ALA A 1 107 ? -18.328 3.515 30.581 1.00 97.56 107 ALA A CA 1
ATOM 775 C C . ALA A 1 107 ? -19.304 2.450 31.112 1.00 97.56 107 ALA A C 1
ATOM 777 O O . ALA A 1 107 ? -20.480 2.738 31.336 1.00 97.56 107 ALA A O 1
ATOM 778 N N . GLY A 1 108 ? -18.814 1.243 31.412 1.00 97.25 108 GLY A N 1
ATOM 779 C CA . GLY A 1 108 ? -19.604 0.170 32.017 1.00 97.25 108 GLY A CA 1
ATOM 780 C C . GLY A 1 108 ? -20.196 0.542 33.381 1.00 97.25 108 GLY A C 1
ATOM 781 O O . GLY A 1 108 ? -21.336 0.172 33.674 1.00 97.25 108 GLY A O 1
ATOM 782 N N . PHE A 1 109 ? -19.469 1.312 34.196 1.00 97.75 109 PHE A N 1
ATOM 783 C CA . PHE A 1 109 ? -19.992 1.874 35.443 1.00 97.75 109 PHE A CA 1
ATOM 784 C C . PHE A 1 109 ? -21.147 2.857 35.182 1.00 97.75 109 PHE A C 1
ATOM 786 O O . PHE A 1 109 ? -22.237 2.668 35.725 1.00 97.75 109 PHE A O 1
ATOM 793 N N . HIS A 1 110 ? -20.967 3.839 34.290 1.00 97.75 110 HIS A N 1
ATOM 794 C CA . HIS A 1 110 ? -22.014 4.828 33.990 1.00 97.75 110 HIS A CA 1
ATOM 795 C C . HIS A 1 110 ? -23.234 4.227 33.278 1.00 97.75 110 HIS A C 1
ATOM 797 O O . HIS A 1 110 ? -24.352 4.715 33.458 1.00 97.75 110 HIS A O 1
ATOM 803 N N . VAL A 1 111 ? -23.067 3.145 32.511 1.00 97.94 111 VAL A N 1
ATOM 804 C CA . VAL A 1 111 ? -24.190 2.381 31.942 1.00 97.94 111 VAL A CA 1
ATOM 805 C C . VAL A 1 111 ? -25.044 1.770 33.051 1.00 97.94 111 VAL A C 1
ATOM 807 O O . VAL A 1 111 ? -26.263 1.954 33.048 1.00 97.94 111 VAL A O 1
ATOM 810 N N . LYS A 1 112 ? -24.420 1.082 34.017 1.00 98.00 112 LYS A N 1
ATOM 811 C CA . LYS A 1 112 ? -25.131 0.488 35.159 1.00 98.00 112 LYS A CA 1
ATOM 812 C C . LYS A 1 112 ? -25.815 1.557 36.008 1.00 98.00 112 LYS A C 1
ATOM 814 O O . LYS A 1 112 ? -26.967 1.372 36.393 1.00 98.00 112 LYS A O 1
ATOM 819 N N . GLU A 1 113 ? -25.146 2.684 36.239 1.00 96.50 113 GLU A N 1
ATOM 820 C CA . GLU A 1 113 ? -25.714 3.779 37.025 1.00 96.50 113 GLU A CA 1
ATOM 821 C C . GLU A 1 113 ? -26.904 4.441 36.326 1.00 96.50 113 GLU A C 1
ATOM 823 O O . GLU A 1 113 ? -27.959 4.622 36.932 1.00 96.50 113 GLU A O 1
ATOM 828 N N . THR A 1 114 ? -26.789 4.706 35.022 1.00 97.50 114 THR A N 1
ATOM 829 C CA . THR A 1 114 ? -27.909 5.230 34.225 1.00 97.50 114 THR A CA 1
ATOM 830 C C . THR A 1 114 ? -29.101 4.272 34.257 1.00 97.50 114 THR A C 1
ATOM 832 O O . THR A 1 114 ? -30.241 4.716 34.369 1.00 97.50 114 THR A O 1
ATOM 835 N N . GLN A 1 115 ? -28.858 2.958 34.186 1.00 97.00 115 GLN A N 1
ATOM 836 C CA . GLN A 1 115 ? -29.921 1.955 34.254 1.00 97.00 115 GLN A CA 1
ATOM 837 C C . GLN A 1 115 ? -30.605 1.941 35.628 1.00 97.00 115 GLN A C 1
ATOM 839 O O . GLN A 1 115 ? -31.831 1.872 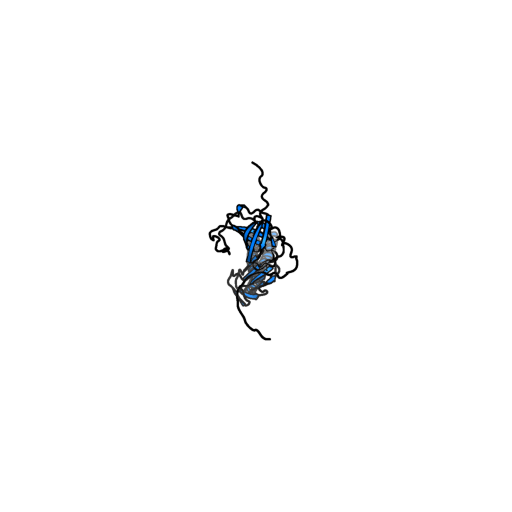35.695 1.00 97.00 115 GLN A O 1
ATOM 844 N N . ARG A 1 116 ? -29.832 2.055 36.714 1.00 96.75 116 ARG A N 1
ATOM 845 C CA . ARG A 1 116 ? -30.358 2.146 38.083 1.00 96.75 116 ARG A CA 1
ATOM 846 C C . ARG A 1 116 ? -31.220 3.395 38.271 1.00 96.75 116 ARG A C 1
ATOM 848 O O . ARG A 1 116 ? -32.343 3.294 38.762 1.00 96.75 116 ARG A O 1
ATOM 855 N N . LEU A 1 117 ? -30.721 4.555 37.842 1.00 96.38 117 LEU A N 1
ATOM 856 C CA . LEU A 1 117 ? -31.442 5.826 37.935 1.00 96.38 117 LEU A CA 1
ATOM 857 C C . LEU A 1 117 ? -32.686 5.859 37.049 1.00 96.38 117 LEU A C 1
ATOM 859 O O . LEU A 1 117 ? -33.677 6.470 37.435 1.00 96.38 117 LEU A O 1
ATOM 863 N N . LYS A 1 118 ? -32.670 5.173 35.901 1.00 95.81 118 LYS A N 1
ATOM 864 C CA . LYS A 1 118 ? -33.851 5.036 35.045 1.00 95.81 118 LYS A CA 1
ATOM 865 C C . LYS A 1 118 ? -34.988 4.342 35.797 1.00 95.81 118 LYS A C 1
ATOM 867 O O . LYS A 1 118 ? -36.056 4.926 35.919 1.00 95.81 118 LYS A O 1
ATOM 872 N N . THR A 1 119 ? -34.727 3.172 36.385 1.00 95.81 119 THR A N 1
ATOM 873 C CA . THR A 1 119 ? -35.732 2.427 37.163 1.00 95.81 119 THR A CA 1
ATOM 874 C C . THR A 1 119 ? -36.287 3.244 38.335 1.00 95.81 119 THR A C 1
ATOM 876 O O . THR A 1 119 ? -37.487 3.216 38.590 1.00 95.81 119 THR A O 1
ATOM 879 N N . LEU A 1 120 ? -35.430 3.995 39.039 1.00 95.06 120 LEU A N 1
ATOM 880 C CA . LEU A 1 120 ? -35.848 4.847 40.161 1.00 95.06 120 LEU A CA 1
ATOM 881 C C . LEU A 1 120 ? -36.632 6.090 39.714 1.00 95.06 120 LEU A C 1
ATOM 883 O O . LEU A 1 120 ? -37.511 6.559 40.435 1.00 95.06 120 LEU A O 1
ATOM 887 N N . SER A 1 121 ? -36.319 6.644 38.543 1.00 95.19 121 SER A N 1
ATOM 888 C CA . SER A 1 121 ? -37.064 7.770 37.976 1.00 95.19 121 SER A CA 1
ATOM 889 C C . SER A 1 121 ? -38.446 7.327 37.489 1.00 95.19 121 SER A C 1
ATOM 891 O O . SER A 1 121 ? -39.426 8.016 37.764 1.00 95.19 121 SER A O 1
ATOM 893 N N . ASP A 1 122 ? -38.543 6.138 36.883 1.00 93.25 122 ASP A N 1
ATOM 894 C CA . ASP A 1 122 ? -39.810 5.531 36.448 1.00 93.25 122 ASP A CA 1
ATOM 895 C C . ASP A 1 122 ? -40.761 5.273 37.637 1.00 93.25 122 ASP A C 1
ATOM 897 O O . ASP A 1 122 ? -41.977 5.387 37.498 1.00 93.25 122 ASP A O 1
ATOM 901 N N . SER A 1 123 ? -40.221 4.991 38.831 1.00 94.62 123 SER A N 1
ATOM 902 C CA . SER A 1 123 ? -40.995 4.863 40.076 1.00 94.62 123 SER A CA 1
ATOM 903 C C . SER A 1 123 ? -41.211 6.190 40.825 1.00 94.62 123 SER A C 1
ATOM 905 O O . SER A 1 123 ? -41.692 6.175 41.957 1.00 94.62 123 SER A O 1
ATOM 907 N N . GLY A 1 124 ? -40.809 7.331 40.253 1.00 92.12 124 GLY A N 1
ATOM 908 C CA . GLY A 1 124 ? -40.937 8.663 40.860 1.00 92.12 124 GLY A CA 1
ATOM 909 C C . GLY A 1 124 ? -39.994 8.947 42.038 1.00 92.12 124 GLY A C 1
ATOM 910 O O . GLY A 1 124 ? -40.128 9.980 42.688 1.00 92.12 124 GLY A O 1
ATOM 911 N N . ALA A 1 125 ? -39.033 8.061 42.321 1.00 94.00 125 ALA A N 1
ATOM 912 C CA . ALA A 1 125 ? -38.115 8.183 43.457 1.00 94.00 125 ALA A CA 1
ATOM 913 C C . ALA A 1 125 ? -36.941 9.145 43.190 1.00 94.00 125 ALA A C 1
ATOM 915 O O . ALA A 1 125 ? -36.291 9.594 44.133 1.00 94.00 125 ALA A O 1
ATOM 916 N N . VAL A 1 126 ? -36.656 9.460 41.920 1.00 93.25 126 VAL A N 1
ATOM 917 C CA . VAL A 1 126 ? -35.570 10.364 41.507 1.00 93.25 126 VAL A CA 1
ATOM 918 C C . VAL A 1 126 ? -36.068 11.364 40.447 1.00 93.25 126 VAL A C 1
ATOM 920 O O . VAL A 1 126 ? -36.746 10.951 39.500 1.00 93.25 126 VAL A O 1
ATOM 923 N N . PRO A 1 127 ? -35.711 12.665 40.541 1.00 94.69 127 PRO A N 1
ATOM 924 C CA . PRO A 1 127 ? -36.095 13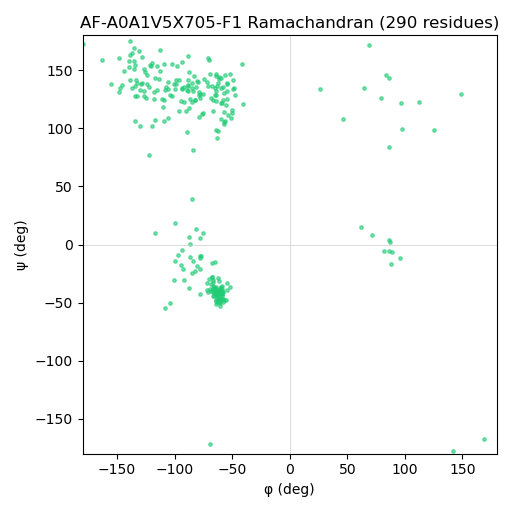.670 39.549 1.00 94.69 127 PRO A CA 1
ATOM 925 C C . PRO A 1 127 ? -35.535 13.372 38.143 1.00 94.69 127 PRO A C 1
ATOM 927 O O . PRO A 1 127 ? -34.369 12.985 38.032 1.00 94.69 127 PRO A O 1
ATOM 930 N N . PRO A 1 128 ? -36.273 13.668 37.052 1.00 92.31 128 PRO A N 1
ATOM 931 C CA . PRO A 1 128 ? -35.803 13.448 35.676 1.00 92.31 128 PRO A CA 1
ATOM 932 C C . PRO A 1 128 ? -34.450 14.104 35.355 1.00 92.31 128 PRO A C 1
ATOM 934 O O . PRO A 1 128 ? -33.635 13.544 34.625 1.00 92.31 128 PRO A O 1
ATOM 937 N N . ARG A 1 129 ? -34.167 15.261 35.969 1.00 96.06 129 ARG A N 1
ATOM 938 C CA . ARG A 1 129 ? -32.905 15.999 35.804 1.00 96.06 129 ARG A CA 1
ATOM 939 C C . ARG A 1 129 ? -31.668 15.178 36.195 1.00 96.06 129 ARG A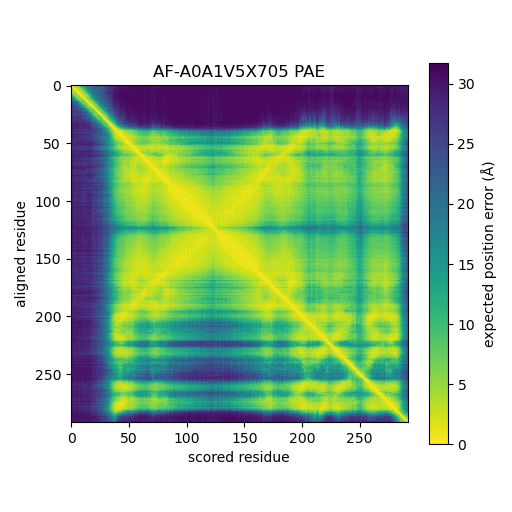 C 1
ATOM 941 O O . ARG A 1 129 ? -30.627 15.324 35.560 1.00 96.06 129 ARG A O 1
ATOM 948 N N . GLU A 1 130 ? -31.767 14.325 37.214 1.00 94.81 130 GLU A N 1
ATOM 949 C CA . GLU A 1 130 ? -30.656 13.460 37.638 1.00 94.81 130 GLU A CA 1
ATOM 950 C C . GLU A 1 130 ? -30.394 12.346 36.623 1.00 94.81 130 GLU A C 1
ATOM 952 O O . GLU A 1 130 ? -29.245 12.064 36.281 1.00 94.81 130 GLU A O 1
ATOM 957 N N . LEU A 1 131 ? -31.460 11.757 36.073 1.00 95.62 131 LEU A N 1
ATOM 958 C CA . LEU A 1 131 ? -31.343 10.775 35.001 1.00 95.62 131 LEU A CA 1
ATOM 959 C C . LEU A 1 131 ? -30.708 11.395 33.745 1.00 95.62 131 LEU A C 1
ATOM 961 O O . LEU A 1 131 ? -29.858 10.768 33.113 1.00 95.62 131 LEU A O 1
ATOM 965 N N . ASP A 1 132 ? -31.088 12.619 33.381 1.00 96.44 132 ASP A N 1
ATOM 966 C CA . ASP A 1 132 ? -30.523 13.303 32.214 1.00 96.44 132 ASP A CA 1
ATOM 967 C C . ASP A 1 132 ? -29.048 13.683 32.409 1.00 96.44 132 ASP A C 1
ATOM 969 O O . ASP A 1 132 ? -28.251 13.567 31.469 1.00 96.44 132 ASP A O 1
ATOM 973 N N . ARG A 1 133 ? -28.644 14.029 33.639 1.00 97.00 133 ARG A N 1
ATOM 974 C CA . ARG A 1 133 ? -27.228 14.180 34.002 1.00 97.00 133 ARG A CA 1
ATOM 975 C C . ARG A 1 133 ? -26.466 12.866 33.815 1.00 97.00 133 ARG A C 1
ATOM 977 O O . ARG A 1 133 ? -25.465 12.851 33.102 1.00 97.00 133 ARG A O 1
ATOM 984 N N . ALA A 1 134 ? -26.978 11.759 34.352 1.00 97.00 134 ALA A N 1
ATOM 985 C CA . ALA A 1 134 ? -26.341 10.447 34.222 1.00 97.00 134 ALA A CA 1
ATOM 986 C C . ALA A 1 134 ? -26.230 9.979 32.759 1.00 97.00 134 ALA A C 1
ATOM 988 O O . ALA A 1 134 ? -25.186 9.471 32.345 1.00 97.00 134 ALA A O 1
ATOM 989 N N . LYS A 1 135 ? -27.264 10.213 31.936 1.00 97.38 135 LYS A N 1
ATOM 990 C CA . LYS A 1 135 ? -27.202 9.961 30.485 1.00 97.38 135 LYS A CA 1
ATOM 991 C C . LYS A 1 135 ? -26.102 10.784 29.815 1.00 97.38 135 LYS A C 1
ATOM 993 O O . LYS A 1 135 ? -25.411 10.256 28.947 1.00 97.38 135 LYS A O 1
ATOM 998 N N . SER A 1 136 ? -25.954 12.053 30.196 1.00 98.19 136 SER A N 1
ATOM 999 C CA . SER A 1 136 ? -24.939 12.950 29.631 1.00 98.19 136 SER A CA 1
ATOM 1000 C C . SER A 1 136 ? -23.525 12.490 29.992 1.00 98.19 136 SER A C 1
ATOM 1002 O O . SER A 1 136 ? -22.678 12.384 29.109 1.00 98.19 136 SER A O 1
ATOM 1004 N N . GLU A 1 137 ? -23.291 12.114 31.251 1.00 96.69 137 GLU A N 1
ATOM 1005 C CA . GLU A 1 137 ? -22.016 11.544 31.712 1.00 96.69 137 GLU A CA 1
ATOM 1006 C C . GLU A 1 137 ? -21.692 10.224 31.003 1.00 96.69 137 GLU A C 1
ATOM 1008 O O . GLU A 1 137 ? -20.598 10.042 30.470 1.00 96.69 137 GLU A O 1
ATOM 1013 N N . ARG A 1 138 ? -22.673 9.320 30.902 1.00 98.00 138 ARG A N 1
ATOM 1014 C CA . ARG A 1 138 ? -22.538 8.076 30.138 1.00 98.00 138 ARG A CA 1
ATOM 1015 C C . ARG A 1 138 ? -22.139 8.366 28.689 1.00 98.00 138 ARG A C 1
ATOM 1017 O O . ARG A 1 138 ? -21.201 7.755 28.182 1.00 98.00 138 ARG A O 1
ATOM 1024 N N . ASN A 1 139 ? -22.818 9.301 28.025 1.00 97.75 139 ASN A N 1
ATOM 1025 C CA . ASN A 1 139 ? -22.502 9.676 26.646 1.00 97.75 139 ASN A CA 1
ATOM 1026 C C . ASN A 1 139 ? -21.078 10.250 26.519 1.00 97.75 139 ASN A C 1
ATOM 1028 O O . ASN A 1 139 ? -20.380 9.903 25.568 1.00 97.75 139 ASN A O 1
ATOM 1032 N N . ALA A 1 140 ? -20.622 11.052 27.486 1.00 97.88 140 ALA A N 1
ATOM 1033 C CA . ALA A 1 140 ? -19.248 11.551 27.523 1.00 97.88 140 ALA A CA 1
ATOM 1034 C C . ALA A 1 140 ? -18.229 10.400 27.617 1.00 97.88 140 ALA A C 1
ATOM 1036 O O . ALA A 1 140 ? -17.297 10.340 26.820 1.00 97.88 140 ALA A O 1
ATOM 1037 N N . THR A 1 141 ? -18.453 9.416 28.495 1.00 97.69 141 THR A N 1
ATOM 1038 C CA . THR A 1 141 ? -17.542 8.258 28.618 1.00 97.69 141 THR A CA 1
ATOM 1039 C C . THR A 1 141 ? -17.523 7.355 27.383 1.00 97.69 141 THR A C 1
ATOM 1041 O O . THR A 1 141 ? -16.485 6.778 27.048 1.00 97.69 141 THR A O 1
ATOM 1044 N N . PHE A 1 142 ? -18.637 7.260 26.649 1.00 97.62 142 PHE A N 1
ATOM 1045 C CA . PHE A 1 142 ? -18.650 6.594 25.347 1.00 97.62 142 PHE A CA 1
ATOM 1046 C C . PHE A 1 142 ? -17.822 7.353 24.307 1.00 97.62 142 PHE A C 1
ATOM 1048 O O . PHE A 1 142 ? -17.082 6.723 23.552 1.00 97.62 142 PHE A O 1
ATOM 1055 N N . ALA A 1 143 ? -17.899 8.686 24.290 1.00 98.19 143 ALA A N 1
ATOM 1056 C CA . ALA A 1 143 ? -17.068 9.504 23.412 1.00 98.19 143 ALA A CA 1
ATOM 1057 C C . ALA A 1 143 ? -15.571 9.344 23.739 1.00 98.19 143 ALA A C 1
ATOM 1059 O O . ALA A 1 143 ? -14.770 9.129 22.832 1.00 98.19 143 ALA A O 1
ATOM 1060 N N . GLU A 1 144 ? -15.196 9.341 25.021 1.00 96.62 144 GLU A N 1
ATOM 1061 C CA . GLU A 1 144 ? -13.818 9.065 25.460 1.00 96.62 144 GLU A CA 1
ATOM 1062 C C . GLU A 1 144 ? -13.331 7.681 25.002 1.00 96.62 144 GLU A C 1
ATOM 1064 O O . GLU A 1 144 ? -12.229 7.541 24.471 1.00 96.62 144 GLU A O 1
ATOM 1069 N N . THR A 1 145 ? -14.179 6.657 25.144 1.00 98.12 145 THR A N 1
ATOM 1070 C CA . THR A 1 145 ? -13.877 5.293 24.681 1.00 98.12 145 THR A CA 1
ATOM 1071 C C . THR A 1 145 ? -13.647 5.257 23.168 1.00 98.12 145 THR A C 1
ATOM 1073 O O . THR A 1 145 ? -12.720 4.597 22.695 1.00 98.12 145 THR A O 1
ATOM 1076 N N . ALA A 1 146 ? -14.457 5.986 22.395 1.00 97.88 146 ALA A N 1
ATOM 1077 C CA . ALA A 1 146 ? -14.308 6.072 20.945 1.00 97.88 146 ALA A CA 1
ATOM 1078 C C . ALA A 1 146 ? -12.988 6.753 20.531 1.00 97.88 146 ALA A C 1
ATOM 1080 O O . ALA A 1 146 ? -12.338 6.308 19.579 1.00 97.88 146 ALA A O 1
ATOM 1081 N N . VAL A 1 147 ? -12.554 7.783 21.266 1.00 98.12 147 VAL A N 1
ATOM 1082 C CA . VAL A 1 147 ? -11.243 8.424 21.069 1.00 98.12 147 VAL A CA 1
ATOM 1083 C C . VAL A 1 147 ? -10.114 7.437 21.364 1.00 98.12 147 VAL A C 1
ATOM 1085 O O . VAL A 1 147 ? -9.235 7.252 20.522 1.00 98.12 147 VAL A O 1
ATOM 1088 N N . ALA A 1 148 ? -10.167 6.735 22.500 1.00 97.69 148 ALA A N 1
ATOM 1089 C CA . ALA A 1 148 ? -9.159 5.738 22.865 1.00 97.69 148 ALA A CA 1
ATOM 1090 C C . ALA A 1 148 ? -9.051 4.610 21.819 1.00 97.69 148 ALA A C 1
ATOM 1092 O O . ALA A 1 148 ? -7.950 4.223 21.423 1.00 97.69 148 ALA A O 1
ATOM 1093 N N . LEU A 1 149 ? -10.187 4.129 21.302 1.00 98.06 149 LEU A N 1
ATOM 1094 C CA . LEU A 1 149 ? -10.212 3.122 20.239 1.00 98.06 149 LEU A CA 1
ATOM 1095 C C . LEU A 1 149 ? -9.601 3.646 18.930 1.00 98.06 149 LEU A C 1
ATOM 1097 O O . LEU A 1 149 ? -8.928 2.903 18.219 1.00 98.06 149 LEU A O 1
ATOM 1101 N N . SER A 1 150 ? -9.817 4.921 18.610 1.00 98.44 150 SER A N 1
ATOM 1102 C CA . SER A 1 150 ? -9.226 5.553 17.424 1.00 98.44 150 SER A CA 1
ATOM 1103 C C . SER A 1 150 ? -7.703 5.641 17.536 1.00 98.44 150 SER A C 1
ATOM 1105 O O . SER A 1 150 ? -7.000 5.395 16.556 1.00 98.44 150 SER A O 1
ATOM 1107 N N . THR A 1 151 ? -7.181 5.893 18.738 1.00 98.00 151 THR A N 1
ATOM 1108 C CA . THR A 1 151 ? -5.739 5.838 19.011 1.00 98.00 151 THR A CA 1
ATOM 1109 C C . THR A 1 151 ? -5.174 4.436 18.795 1.00 98.00 151 THR A C 1
ATOM 1111 O O . THR A 1 151 ? -4.144 4.306 18.137 1.00 98.00 151 THR A O 1
ATOM 1114 N N . VAL A 1 152 ? -5.859 3.386 19.270 1.00 98.38 152 VAL A N 1
ATOM 1115 C CA . VAL A 1 152 ? -5.458 1.990 19.005 1.00 98.38 152 VAL A CA 1
ATOM 1116 C C . VAL A 1 152 ? -5.401 1.721 17.503 1.00 98.38 152 VAL A C 1
ATOM 1118 O O . VAL A 1 152 ? -4.373 1.265 17.015 1.00 98.38 152 VAL A O 1
ATOM 1121 N N . LYS A 1 153 ? -6.453 2.076 16.755 1.00 98.25 153 LYS A N 1
ATOM 1122 C CA . LYS A 1 153 ? -6.498 1.877 15.296 1.00 98.25 153 LYS A CA 1
ATOM 1123 C C . LYS A 1 153 ? -5.363 2.590 14.565 1.00 98.25 153 LYS A C 1
ATOM 1125 O O . LYS A 1 153 ? -4.816 2.039 13.615 1.00 98.25 153 LYS A O 1
ATOM 1130 N N . ARG A 1 154 ? -5.001 3.801 15.002 1.00 97.56 154 ARG A N 1
ATOM 1131 C CA . ARG A 1 154 ? -3.870 4.543 14.435 1.00 97.56 154 ARG A CA 1
ATOM 1132 C C . ARG A 1 154 ? -2.557 3.791 14.650 1.00 97.56 154 ARG A C 1
ATOM 1134 O O . ARG A 1 154 ? -1.831 3.576 13.691 1.00 97.56 154 ARG A O 1
ATOM 1141 N N . ILE A 1 155 ? -2.292 3.341 15.877 1.00 97.56 155 ILE A N 1
ATOM 1142 C CA . ILE A 1 155 ? -1.058 2.607 16.195 1.00 97.56 155 ILE A CA 1
ATOM 1143 C C . ILE A 1 155 ? -1.027 1.245 15.488 1.00 97.56 155 ILE A C 1
ATOM 1145 O O . ILE A 1 155 ? 0.030 0.821 15.043 1.00 97.56 155 ILE A O 1
ATOM 1149 N N . GLU A 1 156 ? -2.165 0.563 15.332 1.00 97.00 156 GLU A N 1
ATOM 1150 C CA . GLU A 1 156 ? -2.244 -0.681 14.552 1.00 97.00 156 GLU A CA 1
ATOM 1151 C C . GLU A 1 156 ? -1.948 -0.450 13.066 1.00 97.00 156 GLU A C 1
ATOM 1153 O O . GLU A 1 156 ? -1.269 -1.270 12.450 1.00 97.00 156 GLU A O 1
ATOM 1158 N N . ALA A 1 157 ? -2.401 0.671 12.496 1.00 96.00 157 ALA A N 1
ATOM 1159 C CA . ALA A 1 157 ? -2.048 1.053 11.132 1.00 96.00 157 ALA A CA 1
ATOM 1160 C C . ALA A 1 157 ? -0.551 1.368 11.001 1.00 96.00 157 ALA A C 1
ATOM 1162 O O . ALA A 1 157 ? 0.075 0.938 10.036 1.00 96.00 157 ALA A O 1
ATOM 1163 N N . ASP A 1 158 ? 0.033 2.060 11.980 1.00 94.81 158 ASP A N 1
ATOM 1164 C CA . ASP A 1 158 ? 1.472 2.336 12.012 1.00 94.81 158 ASP A CA 1
ATOM 1165 C C . ASP A 1 158 ? 2.283 1.034 12.165 1.00 94.81 158 ASP A C 1
ATOM 1167 O O . ASP A 1 158 ? 3.274 0.833 11.468 1.00 94.81 158 ASP A O 1
ATOM 1171 N N . LEU A 1 159 ? 1.818 0.093 12.994 1.00 95.44 159 LEU A N 1
ATOM 1172 C CA . LEU A 1 159 ? 2.425 -1.231 13.150 1.00 95.44 159 LEU A CA 1
ATOM 1173 C C . LEU A 1 159 ? 2.316 -2.066 11.867 1.00 95.44 159 LEU A C 1
ATOM 1175 O O . LEU A 1 159 ? 3.255 -2.756 11.500 1.00 95.44 159 LEU A O 1
ATOM 1179 N N . ALA A 1 160 ? 1.203 -1.994 11.138 1.00 93.50 160 ALA A N 1
ATOM 1180 C CA . ALA A 1 160 ? 1.078 -2.691 9.859 1.00 93.50 160 ALA A CA 1
ATOM 1181 C C . ALA A 1 160 ? 2.106 -2.196 8.823 1.00 93.50 160 ALA A C 1
ATOM 1183 O O . ALA A 1 160 ? 2.534 -2.972 7.970 1.00 93.50 160 ALA A O 1
ATOM 1184 N N . LYS A 1 161 ? 2.535 -0.931 8.922 1.00 92.81 161 LYS A N 1
ATOM 1185 C CA . LYS A 1 161 ? 3.564 -0.336 8.057 1.00 92.81 161 LYS A CA 1
ATOM 1186 C C . LYS A 1 161 ? 4.993 -0.760 8.418 1.00 92.81 161 LYS A C 1
ATOM 1188 O O . LYS A 1 161 ? 5.894 -0.493 7.628 1.00 92.81 161 LYS A O 1
ATOM 1193 N N . THR A 1 162 ? 5.223 -1.437 9.550 1.00 94.06 162 THR A N 1
ATOM 1194 C CA . THR A 1 162 ? 6.549 -1.999 9.888 1.00 94.06 162 THR A CA 1
ATOM 1195 C C . THR A 1 162 ? 6.856 -3.289 9.133 1.00 94.06 162 THR A C 1
ATOM 1197 O O . THR A 1 162 ? 7.990 -3.764 9.162 1.00 94.06 162 THR A O 1
ATOM 1200 N N . VAL A 1 163 ? 5.874 -3.866 8.438 1.00 94.38 163 VAL A N 1
ATOM 1201 C CA . VAL A 1 163 ? 6.066 -5.054 7.607 1.00 94.38 163 VAL A CA 1
ATOM 1202 C C . VAL A 1 163 ? 5.759 -4.693 6.165 1.00 94.38 163 VAL A C 1
ATOM 1204 O O . VAL A 1 163 ? 4.601 -4.541 5.772 1.00 94.38 163 VAL A O 1
ATOM 1207 N N . LEU A 1 164 ? 6.805 -4.593 5.354 1.00 94.31 164 LEU A N 1
ATOM 1208 C CA . LEU A 1 164 ? 6.660 -4.335 3.933 1.00 94.31 164 LEU A CA 1
ATOM 1209 C C . LEU A 1 164 ? 6.360 -5.635 3.194 1.00 94.31 164 LEU A C 1
ATOM 1211 O O . LEU A 1 164 ? 7.133 -6.594 3.264 1.00 94.31 164 LEU A O 1
ATOM 1215 N N . ARG A 1 165 ? 5.248 -5.647 2.459 1.00 95.31 165 ARG A N 1
ATOM 1216 C CA . ARG A 1 165 ? 4.800 -6.793 1.663 1.00 95.31 165 ARG A CA 1
ATOM 1217 C C . ARG A 1 165 ? 4.800 -6.485 0.175 1.00 95.31 165 ARG A C 1
ATOM 1219 O O . ARG A 1 165 ? 4.611 -5.337 -0.223 1.00 95.31 165 ARG A O 1
ATOM 1226 N N . ALA A 1 166 ? 4.944 -7.522 -0.642 1.00 95.62 166 ALA A N 1
ATOM 1227 C CA . ALA A 1 166 ? 4.835 -7.399 -2.090 1.00 95.62 166 ALA A CA 1
ATOM 1228 C C . ALA A 1 166 ? 3.395 -7.023 -2.517 1.00 95.62 166 ALA A C 1
ATOM 1230 O O . ALA A 1 166 ? 2.450 -7.739 -2.172 1.00 95.62 166 ALA A O 1
ATOM 1231 N N . PRO A 1 167 ? 3.190 -5.926 -3.273 1.00 93.81 167 PRO A N 1
ATOM 1232 C CA . PRO A 1 167 ? 1.870 -5.502 -3.743 1.00 93.81 167 PRO A CA 1
ATOM 1233 C C . PRO A 1 167 ? 1.419 -6.250 -5.006 1.00 93.81 167 PRO A C 1
ATOM 1235 O O . PRO A 1 167 ? 0.216 -6.335 -5.271 1.00 93.81 167 PRO A O 1
ATOM 1238 N N . ILE A 1 168 ? 2.376 -6.792 -5.762 1.00 94.19 168 ILE A N 1
ATOM 1239 C CA . ILE A 1 168 ? 2.193 -7.536 -7.010 1.00 94.19 168 ILE A CA 1
ATOM 1240 C C . ILE A 1 168 ? 3.070 -8.789 -6.994 1.00 94.19 168 ILE A C 1
ATOM 1242 O O . ILE A 1 168 ? 4.069 -8.833 -6.275 1.00 94.19 168 ILE A O 1
ATOM 1246 N N . ASP A 1 169 ? 2.701 -9.779 -7.800 1.00 94.12 169 ASP A N 1
ATOM 1247 C CA . ASP A 1 169 ? 3.594 -10.880 -8.151 1.00 94.12 169 ASP A CA 1
ATOM 1248 C C . ASP A 1 169 ? 4.681 -10.359 -9.104 1.00 94.12 169 ASP A C 1
ATOM 1250 O O . ASP A 1 169 ? 4.402 -9.543 -9.990 1.00 94.12 169 ASP A O 1
ATOM 1254 N N . GLY A 1 170 ? 5.924 -10.799 -8.933 1.00 93.12 170 GLY A N 1
ATOM 1255 C CA . GLY A 1 170 ? 7.007 -10.364 -9.808 1.00 93.12 170 GLY A CA 1
ATOM 1256 C C . GLY A 1 170 ? 8.388 -10.751 -9.311 1.00 93.12 170 GLY A C 1
ATOM 1257 O O . GLY A 1 170 ? 8.549 -11.563 -8.408 1.00 93.12 170 GLY A O 1
ATOM 1258 N N . THR A 1 171 ? 9.405 -10.160 -9.923 1.00 94.44 171 THR A N 1
ATOM 1259 C CA . THR A 1 171 ? 10.811 -10.358 -9.564 1.00 94.44 171 THR A CA 1
ATOM 1260 C C . THR A 1 171 ? 11.387 -9.064 -9.008 1.00 94.44 171 THR A C 1
ATOM 1262 O O . THR A 1 171 ? 11.069 -7.970 -9.488 1.00 94.44 171 THR A O 1
ATOM 1265 N N . ILE A 1 172 ? 12.241 -9.176 -7.994 1.00 95.31 172 ILE A N 1
ATOM 1266 C CA . ILE A 1 172 ? 12.950 -8.030 -7.423 1.00 95.31 172 ILE A CA 1
ATOM 1267 C C . ILE A 1 172 ? 14.074 -7.637 -8.373 1.00 95.31 172 ILE A C 1
ATOM 1269 O O . ILE A 1 172 ? 15.039 -8.376 -8.552 1.00 95.31 172 ILE A O 1
ATOM 1273 N N . ILE A 1 173 ? 13.948 -6.462 -8.986 1.00 93.50 173 ILE A N 1
ATOM 1274 C CA . ILE A 1 173 ? 14.924 -5.955 -9.960 1.00 93.50 173 ILE A CA 1
ATOM 1275 C C . ILE A 1 173 ? 15.976 -5.036 -9.334 1.00 93.50 173 ILE A C 1
ATOM 1277 O O . ILE A 1 173 ? 16.996 -4.779 -9.962 1.00 93.50 173 ILE A O 1
ATOM 1281 N N . ALA A 1 174 ? 15.709 -4.519 -8.133 1.00 93.56 174 ALA A N 1
ATOM 1282 C CA . ALA A 1 174 ? 16.637 -3.692 -7.372 1.00 93.56 174 ALA A CA 1
ATOM 1283 C C . ALA A 1 174 ? 16.316 -3.780 -5.873 1.00 93.56 174 ALA A C 1
ATOM 1285 O O . ALA A 1 174 ? 15.141 -3.710 -5.496 1.00 93.56 174 ALA A O 1
ATOM 1286 N N . CYS A 1 175 ? 17.347 -3.884 -5.040 1.00 93.19 175 CYS A N 1
ATOM 1287 C CA . CYS A 1 175 ? 17.298 -3.851 -3.583 1.00 93.19 175 CYS A CA 1
ATOM 1288 C C . CYS A 1 175 ? 18.410 -2.920 -3.092 1.00 93.19 175 CYS A C 1
ATOM 1290 O O . CYS A 1 175 ? 19.588 -3.253 -3.145 1.00 93.19 175 CYS A O 1
ATOM 1292 N N . SER A 1 176 ? 18.032 -1.732 -2.632 1.00 90.06 176 SER A N 1
ATOM 1293 C CA . SER A 1 176 ? 18.970 -0.661 -2.273 1.00 90.06 176 SER A CA 1
ATOM 1294 C C . SER A 1 176 ? 19.232 -0.573 -0.771 1.00 90.06 176 SER A C 1
ATOM 1296 O O . SER A 1 176 ? 19.651 0.479 -0.303 1.00 90.06 176 SER A O 1
ATOM 1298 N N . VAL A 1 177 ? 18.931 -1.637 -0.023 1.00 93.12 177 VAL A N 1
ATOM 1299 C CA . VAL A 1 177 ? 18.981 -1.641 1.441 1.00 93.12 177 VAL A CA 1
ATOM 1300 C C . VAL A 1 177 ? 19.563 -2.927 1.994 1.00 93.12 177 VAL A C 1
ATOM 1302 O O . VAL A 1 177 ? 19.419 -3.996 1.392 1.00 93.12 177 VAL A O 1
ATOM 1305 N N . GLU A 1 178 ? 20.160 -2.823 3.177 1.00 92.81 178 GLU A N 1
ATOM 1306 C CA . GLU A 1 178 ? 20.763 -3.946 3.888 1.00 92.81 178 GLU A CA 1
ATOM 1307 C C . GLU A 1 178 ? 20.119 -4.190 5.261 1.00 92.81 178 GLU A C 1
ATOM 1309 O O . GLU A 1 178 ? 19.509 -3.318 5.887 1.00 92.81 178 GLU A O 1
ATOM 1314 N N . GLN A 1 179 ? 20.241 -5.423 5.758 1.00 94.12 179 GLN A N 1
ATOM 1315 C CA . GLN A 1 179 ? 19.772 -5.761 7.100 1.00 94.12 179 GLN A CA 1
ATOM 1316 C C . GLN A 1 179 ? 20.570 -4.977 8.155 1.00 94.12 179 GLN A C 1
ATOM 1318 O O . GLN A 1 179 ? 21.797 -4.977 8.137 1.00 94.12 179 GLN A O 1
ATOM 1323 N N . GLY A 1 180 ? 19.876 -4.357 9.113 1.00 93.56 180 GLY A N 1
ATOM 1324 C CA . GLY A 1 180 ? 20.480 -3.509 10.145 1.00 93.56 180 GLY A CA 1
ATOM 1325 C C . GLY A 1 180 ? 20.626 -2.037 9.748 1.00 93.56 180 GLY A C 1
ATOM 1326 O O . GLY A 1 180 ? 20.964 -1.212 10.596 1.00 93.56 180 GLY A O 1
ATOM 1327 N N . GLU A 1 181 ? 20.334 -1.679 8.498 1.00 93.06 181 GLU A N 1
ATOM 1328 C CA . GLU A 1 181 ? 20.346 -0.291 8.047 1.00 93.06 181 GLU A CA 1
ATOM 1329 C C . GLU A 1 181 ? 19.199 0.514 8.678 1.00 93.06 181 GLU A C 1
ATOM 1331 O O . GLU A 1 181 ? 18.110 -0.008 8.936 1.00 93.06 181 GLU A O 1
ATOM 1336 N N . THR A 1 182 ? 19.444 1.800 8.942 1.00 93.38 182 THR A N 1
ATOM 1337 C CA . THR A 1 182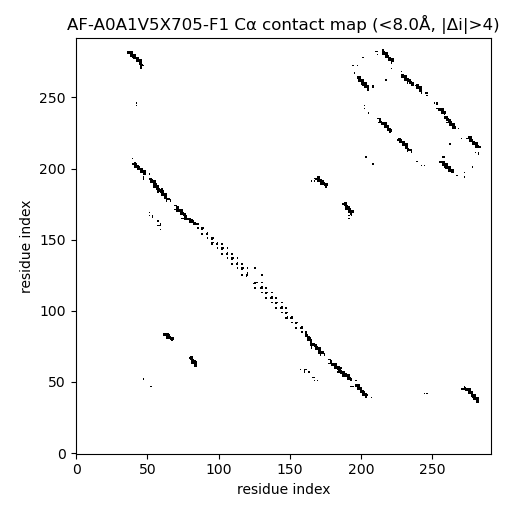 ? 18.432 2.739 9.443 1.00 93.38 182 THR A CA 1
ATOM 1338 C C . THR A 1 182 ? 18.078 3.736 8.362 1.00 93.38 182 THR A C 1
ATOM 1340 O O . THR A 1 182 ? 18.945 4.437 7.843 1.00 93.38 182 THR A O 1
ATOM 1343 N N . LEU A 1 183 ? 16.789 3.817 8.056 1.00 93.00 183 LEU A N 1
ATOM 1344 C CA . LEU A 1 183 ? 16.299 4.533 6.894 1.00 93.00 183 LEU A CA 1
ATOM 1345 C C . LEU A 1 183 ? 15.399 5.699 7.289 1.00 93.00 183 LEU A C 1
ATOM 1347 O O . LEU A 1 183 ? 14.604 5.577 8.231 1.00 93.00 183 LEU A O 1
ATOM 1351 N N . PRO A 1 184 ? 15.482 6.821 6.557 1.00 93.56 184 PRO A N 1
ATOM 1352 C CA . PRO A 1 184 ? 14.560 7.920 6.752 1.00 93.56 184 PRO A CA 1
ATOM 1353 C C . PRO A 1 184 ? 13.153 7.558 6.237 1.00 93.56 184 PRO A C 1
ATOM 1355 O O . PRO A 1 184 ? 12.994 6.656 5.406 1.00 93.56 184 PRO A O 1
ATOM 1358 N N . PRO A 1 185 ? 12.119 8.286 6.688 1.00 90.94 185 PRO A N 1
ATOM 1359 C CA . PRO A 1 185 ? 10.797 8.245 6.074 1.00 90.94 185 PRO A CA 1
ATOM 1360 C C . PRO A 1 185 ? 10.863 8.494 4.563 1.00 90.94 185 PRO A C 1
ATOM 1362 O O . PRO A 1 185 ? 11.678 9.284 4.088 1.00 90.94 185 PRO A O 1
ATOM 1365 N N . MET A 1 186 ? 9.970 7.852 3.815 1.00 89.06 186 MET A N 1
ATOM 1366 C CA . MET A 1 186 ? 9.845 7.935 2.353 1.00 89.06 186 MET A CA 1
ATOM 1367 C C . MET A 1 186 ? 11.066 7.440 1.559 1.00 89.06 186 MET A C 1
ATOM 1369 O O . MET A 1 186 ? 11.150 7.687 0.355 1.00 89.06 186 MET A O 1
ATOM 1373 N N . ALA A 1 187 ? 11.996 6.715 2.189 1.00 91.19 187 ALA A N 1
ATOM 1374 C CA . ALA A 1 187 ? 13.102 6.081 1.480 1.00 91.19 187 ALA A CA 1
ATOM 1375 C C . ALA A 1 187 ? 12.602 4.953 0.565 1.00 91.19 187 ALA A C 1
ATOM 1377 O O . ALA A 1 187 ? 11.774 4.133 0.971 1.00 91.19 187 ALA A O 1
ATOM 1378 N N . GLN A 1 188 ? 13.134 4.893 -0.657 1.00 92.12 188 GLN A N 1
ATOM 1379 C CA . GLN A 1 188 ? 12.920 3.777 -1.576 1.00 92.12 188 GLN A CA 1
ATOM 1380 C C . GLN A 1 188 ? 13.830 2.608 -1.187 1.00 92.12 188 GLN A C 1
ATOM 1382 O O . GLN A 1 188 ? 15.025 2.786 -0.983 1.00 92.12 188 GLN A O 1
ATOM 1387 N N . LEU A 1 189 ? 13.249 1.416 -1.095 1.00 92.94 189 LEU A N 1
ATOM 1388 C CA . LEU A 1 189 ? 13.886 0.212 -0.564 1.00 92.94 189 LEU A CA 1
ATOM 1389 C C . LEU A 1 189 ? 14.193 -0.779 -1.681 1.00 92.94 189 LEU A C 1
ATOM 1391 O O . LEU A 1 189 ? 15.317 -1.241 -1.849 1.00 92.94 189 LEU A O 1
ATOM 1395 N N . LEU A 1 190 ? 13.153 -1.126 -2.438 1.00 94.75 190 LEU A N 1
ATOM 1396 C CA . LEU A 1 190 ? 13.209 -2.172 -3.443 1.00 94.75 190 LEU A CA 1
ATOM 1397 C C . LEU A 1 190 ? 12.271 -1.862 -4.605 1.00 94.75 190 LEU A C 1
ATOM 1399 O O . LEU A 1 190 ? 11.365 -1.035 -4.508 1.00 94.75 190 LEU A O 1
ATOM 1403 N N . THR A 1 191 ? 12.521 -2.497 -5.742 1.00 95.00 191 THR A N 1
ATOM 1404 C CA . THR A 1 191 ? 11.663 -2.389 -6.922 1.00 95.00 191 THR A CA 1
ATOM 1405 C C . THR A 1 191 ? 11.277 -3.780 -7.389 1.00 95.00 191 THR A C 1
ATOM 1407 O O . THR A 1 191 ? 12.143 -4.627 -7.608 1.00 95.00 191 THR A O 1
ATOM 1410 N N . ILE A 1 192 ? 9.976 -3.993 -7.561 1.00 94.81 192 ILE A N 1
ATOM 1411 C CA . ILE A 1 192 ? 9.414 -5.235 -8.091 1.00 94.81 192 ILE A CA 1
ATOM 1412 C C . ILE A 1 192 ? 8.913 -4.957 -9.499 1.00 94.81 192 ILE A C 1
ATOM 1414 O O . ILE A 1 192 ? 8.262 -3.936 -9.733 1.00 94.81 192 ILE A O 1
ATOM 1418 N N . ALA A 1 193 ? 9.207 -5.865 -10.423 1.00 93.62 193 ALA A N 1
ATOM 1419 C CA . ALA A 1 193 ? 8.632 -5.852 -11.756 1.00 93.62 193 ALA A CA 1
ATOM 1420 C C . ALA A 1 193 ? 8.129 -7.241 -12.155 1.00 93.62 193 ALA A C 1
ATOM 1422 O O . ALA A 1 193 ? 8.796 -8.248 -11.915 1.00 93.62 193 ALA A O 1
ATOM 1423 N N . ASN A 1 194 ? 6.967 -7.293 -12.796 1.00 92.44 194 ASN A N 1
ATOM 1424 C CA . ASN A 1 194 ? 6.479 -8.484 -13.466 1.00 92.44 194 ASN A CA 1
ATOM 1425 C C . ASN A 1 194 ? 7.190 -8.616 -14.822 1.00 92.44 194 ASN A C 1
ATOM 1427 O O . ASN A 1 194 ? 6.975 -7.817 -15.734 1.00 92.44 194 ASN A O 1
ATOM 1431 N N . LEU A 1 195 ? 8.074 -9.609 -14.929 1.00 87.94 195 LEU A N 1
ATOM 1432 C CA . LEU A 1 195 ? 8.889 -9.851 -16.122 1.00 87.94 195 LEU A CA 1
ATOM 1433 C C . LEU A 1 195 ? 8.184 -10.729 -17.164 1.00 87.94 195 LEU A C 1
ATOM 1435 O O . LEU A 1 195 ? 8.654 -10.806 -18.296 1.00 87.94 195 LEU A O 1
ATOM 1439 N N . ASP A 1 196 ? 7.049 -11.341 -16.820 1.00 86.69 196 ASP A N 1
ATOM 1440 C CA . ASP A 1 196 ? 6.278 -12.175 -17.749 1.00 86.69 196 ASP A CA 1
ATOM 1441 C C . ASP A 1 196 ? 5.463 -11.325 -18.730 1.00 86.69 196 ASP A C 1
ATOM 1443 O O . ASP A 1 196 ? 5.075 -11.781 -19.807 1.00 86.69 196 ASP A O 1
ATOM 1447 N N . ARG A 1 197 ? 5.204 -10.063 -18.366 1.00 85.69 197 ARG A N 1
ATOM 1448 C CA . ARG A 1 197 ? 4.367 -9.139 -19.129 1.00 85.69 197 ARG A CA 1
ATOM 1449 C C . ARG A 1 197 ? 5.142 -7.878 -19.497 1.00 85.69 197 ARG A C 1
ATOM 1451 O O . ARG A 1 197 ? 4.980 -6.807 -18.913 1.00 85.69 197 ARG A O 1
ATOM 1458 N N . LEU A 1 198 ? 6.002 -8.018 -20.500 1.00 89.75 198 LEU A N 1
ATOM 1459 C CA . LEU A 1 198 ? 6.813 -6.928 -21.039 1.00 89.75 198 LEU A CA 1
ATOM 1460 C C . LEU A 1 198 ? 6.181 -6.326 -22.298 1.00 89.75 198 LEU A C 1
ATOM 1462 O O . LEU A 1 198 ? 5.454 -6.979 -23.046 1.00 89.75 198 LEU A O 1
ATOM 1466 N N . ARG A 1 199 ? 6.491 -5.055 -22.533 1.00 91.81 199 ARG A N 1
ATOM 1467 C CA . ARG A 1 199 ? 6.157 -4.305 -23.744 1.00 91.81 199 ARG A CA 1
ATOM 1468 C C . ARG A 1 199 ? 7.365 -3.512 -24.209 1.00 91.81 199 ARG A C 1
ATOM 1470 O O . ARG A 1 199 ? 8.350 -3.359 -23.486 1.00 91.81 199 ARG A O 1
ATOM 1477 N N . ILE A 1 200 ? 7.283 -2.958 -25.405 1.00 92.38 200 ILE A N 1
ATOM 1478 C CA . ILE A 1 200 ? 8.342 -2.123 -25.963 1.00 92.38 200 ILE A CA 1
ATOM 1479 C C . ILE A 1 200 ? 7.815 -0.716 -26.142 1.00 92.38 200 ILE A C 1
ATOM 1481 O O . ILE A 1 200 ? 6.718 -0.515 -26.650 1.00 92.38 200 ILE A O 1
ATOM 1485 N N . VAL A 1 201 ? 8.598 0.261 -25.707 1.00 92.38 201 VAL A N 1
ATOM 1486 C CA . VAL A 1 201 ? 8.340 1.673 -25.977 1.00 92.38 201 VAL A CA 1
ATOM 1487 C C . VAL A 1 201 ? 9.340 2.106 -27.037 1.00 92.38 201 VAL A C 1
ATOM 1489 O O . VAL A 1 201 ? 10.539 2.155 -26.757 1.00 92.38 201 VAL A O 1
ATOM 1492 N N . ALA A 1 202 ? 8.855 2.347 -28.252 1.00 91.12 202 ALA A N 1
ATOM 1493 C CA . ALA A 1 202 ? 9.644 2.772 -29.399 1.00 91.12 202 ALA A CA 1
ATOM 1494 C C . ALA A 1 202 ? 9.526 4.284 -29.612 1.00 91.12 202 ALA A C 1
ATOM 1496 O O . ALA A 1 202 ? 8.430 4.839 -29.591 1.00 91.12 202 ALA A O 1
ATOM 1497 N N . GLU A 1 203 ? 10.659 4.940 -29.839 1.00 89.62 203 GLU A N 1
ATOM 1498 C CA . GLU A 1 203 ? 10.753 6.343 -30.227 1.00 89.62 203 GLU A CA 1
ATOM 1499 C C . GLU A 1 203 ? 10.703 6.439 -31.758 1.00 89.62 203 GLU A C 1
ATOM 1501 O O . GLU A 1 203 ? 11.712 6.239 -32.444 1.00 89.62 203 GLU A O 1
ATOM 1506 N N . VAL A 1 204 ? 9.512 6.710 -32.295 1.00 88.00 204 VAL A N 1
ATOM 1507 C CA . VAL A 1 204 ? 9.291 6.948 -33.729 1.00 88.00 204 VAL A CA 1
ATOM 1508 C C . VAL A 1 204 ? 9.489 8.429 -34.028 1.00 88.00 204 VAL A C 1
ATOM 1510 O O . VAL A 1 204 ? 9.027 9.275 -33.274 1.00 88.00 204 VAL A O 1
ATOM 1513 N N . ASP A 1 205 ? 10.174 8.754 -35.116 1.00 85.69 205 ASP A N 1
ATOM 1514 C CA . ASP A 1 205 ? 10.412 10.138 -35.531 1.00 85.69 205 ASP A CA 1
ATOM 1515 C C . ASP A 1 205 ? 9.101 10.874 -35.880 1.00 85.69 205 ASP A C 1
ATOM 1517 O O . ASP A 1 205 ? 8.186 10.262 -36.429 1.00 85.69 205 ASP A O 1
ATOM 1521 N N . GLU A 1 206 ? 8.998 12.176 -35.596 1.00 81.88 206 GLU A N 1
ATOM 1522 C CA . GLU A 1 206 ? 7.846 13.018 -35.961 1.00 81.88 206 GLU A CA 1
ATOM 1523 C C . GLU A 1 206 ? 7.490 12.923 -37.455 1.00 81.88 206 GLU A C 1
ATOM 1525 O O . GLU A 1 206 ? 6.307 12.899 -37.800 1.00 81.88 206 GLU A O 1
ATOM 1530 N N . PHE A 1 207 ? 8.484 12.800 -38.341 1.00 82.94 207 PHE A N 1
ATOM 1531 C CA . PHE A 1 207 ? 8.231 12.678 -39.782 1.00 82.94 207 PHE A CA 1
ATOM 1532 C C . PHE A 1 207 ? 7.548 11.358 -40.167 1.00 82.94 207 PHE A C 1
ATOM 1534 O O . PHE A 1 207 ? 6.804 11.308 -41.147 1.00 82.94 207 PHE A O 1
ATOM 1541 N N . ASP A 1 208 ? 7.772 10.300 -39.387 1.00 83.38 208 ASP A N 1
ATOM 1542 C CA . ASP A 1 208 ? 7.187 8.976 -39.601 1.00 83.38 208 ASP A CA 1
ATOM 1543 C C . ASP A 1 208 ? 5.964 8.714 -38.706 1.00 83.38 208 ASP A C 1
ATOM 1545 O O . ASP A 1 208 ? 5.183 7.800 -38.973 1.00 83.38 208 ASP A O 1
ATOM 1549 N N . ALA A 1 209 ? 5.756 9.540 -37.678 1.00 79.94 209 ALA A N 1
ATOM 1550 C CA . ALA A 1 209 ? 4.694 9.416 -36.685 1.00 79.94 209 ALA A CA 1
ATOM 1551 C C . ALA A 1 209 ? 3.292 9.340 -37.308 1.00 79.94 209 ALA A C 1
ATOM 1553 O O . ALA A 1 209 ? 2.470 8.540 -36.868 1.00 79.94 209 ALA A O 1
ATOM 1554 N N . ALA A 1 210 ? 3.030 10.122 -38.362 1.00 81.94 210 ALA A N 1
ATOM 1555 C CA . ALA A 1 210 ? 1.732 10.159 -39.043 1.00 81.94 210 ALA A CA 1
ATOM 1556 C C . ALA A 1 210 ? 1.380 8.862 -39.795 1.00 81.94 210 ALA A C 1
ATOM 1558 O O . ALA A 1 210 ? 0.229 8.668 -40.174 1.00 81.94 210 ALA A O 1
ATOM 1559 N N . ARG A 1 211 ? 2.368 7.994 -40.040 1.00 84.19 211 ARG A N 1
ATOM 1560 C CA . ARG A 1 211 ? 2.212 6.745 -40.798 1.00 84.19 211 ARG A CA 1
ATOM 1561 C C . ARG A 1 211 ? 2.010 5.530 -39.891 1.00 84.19 211 ARG A C 1
ATOM 1563 O O . ARG A 1 211 ? 1.745 4.446 -40.399 1.00 84.19 211 ARG A O 1
ATOM 1570 N N . VAL A 1 212 ? 2.180 5.679 -38.575 1.00 84.62 212 VAL A N 1
ATOM 1571 C CA . VAL A 1 212 ? 2.001 4.580 -37.618 1.00 84.62 212 VAL A CA 1
ATOM 1572 C C . VAL A 1 212 ? 0.530 4.460 -37.249 1.00 84.62 212 VAL A C 1
ATOM 1574 O O . VAL A 1 212 ? -0.061 5.392 -36.708 1.00 84.62 212 VAL A O 1
ATOM 1577 N N . GLU A 1 213 ? -0.040 3.282 -37.483 1.00 85.81 213 GLU A N 1
ATOM 1578 C CA . GLU A 1 213 ? -1.428 2.982 -37.153 1.00 85.81 213 GLU A CA 1
ATOM 1579 C C . GLU A 1 213 ? -1.527 2.008 -35.975 1.00 85.81 213 GLU A C 1
ATOM 1581 O O . GLU A 1 213 ? -0.619 1.228 -35.669 1.00 85.81 213 GLU A O 1
ATOM 1586 N N . LEU A 1 214 ? -2.666 2.057 -35.283 1.00 86.81 214 LEU A N 1
ATOM 1587 C CA . LEU A 1 214 ? -2.965 1.098 -34.230 1.00 86.81 214 LEU A CA 1
ATOM 1588 C C . LEU A 1 214 ? -3.084 -0.303 -34.844 1.00 86.81 214 LEU A C 1
ATOM 1590 O O . LEU A 1 214 ? -3.847 -0.522 -35.781 1.00 86.81 214 LEU A O 1
ATOM 1594 N N . GLY A 1 215 ? -2.364 -1.267 -34.282 1.00 85.62 215 GLY A N 1
ATOM 1595 C CA . GLY A 1 215 ? -2.381 -2.647 -34.742 1.00 85.62 215 GLY A CA 1
ATOM 1596 C C . GLY A 1 215 ? -1.401 -2.983 -35.865 1.00 85.62 215 GLY A C 1
ATOM 1597 O O . GLY A 1 215 ? -1.394 -4.146 -36.265 1.00 85.62 215 GLY A O 1
ATOM 1598 N N . SER A 1 216 ? -0.566 -2.043 -36.326 1.00 87.25 216 SER A N 1
ATOM 1599 C CA . SER A 1 216 ? 0.536 -2.353 -37.245 1.00 87.25 216 SER A CA 1
ATOM 1600 C C . SER A 1 216 ? 1.437 -3.450 -36.672 1.00 87.25 216 SER A C 1
ATOM 1602 O O . SER A 1 216 ? 1.750 -3.459 -35.474 1.00 87.25 216 SER A O 1
ATOM 1604 N N . GLU A 1 217 ? 1.848 -4.377 -37.532 1.00 90.44 217 GLU A N 1
ATOM 1605 C CA . GLU A 1 217 ? 2.816 -5.412 -37.182 1.00 90.44 217 GLU A CA 1
ATOM 1606 C C . GLU A 1 217 ? 4.212 -4.801 -37.100 1.00 90.44 217 GLU A C 1
ATOM 1608 O O . GLU A 1 217 ? 4.576 -3.914 -37.875 1.00 90.44 217 GLU A O 1
ATOM 1613 N N . ALA A 1 218 ? 5.009 -5.267 -36.150 1.00 89.19 218 ALA A N 1
ATOM 1614 C CA . ALA A 1 218 ? 6.373 -4.818 -35.981 1.00 89.19 218 ALA A CA 1
ATOM 1615 C C . ALA A 1 218 ? 7.292 -5.993 -35.673 1.00 89.19 218 ALA A C 1
ATOM 1617 O O . ALA A 1 218 ? 6.953 -6.885 -34.902 1.00 89.19 218 ALA A O 1
ATOM 1618 N N . THR A 1 219 ? 8.492 -5.949 -36.232 1.00 89.88 219 THR A N 1
ATOM 1619 C CA . THR A 1 219 ? 9.556 -6.894 -35.913 1.00 89.88 219 THR A CA 1
ATOM 1620 C C . THR A 1 219 ? 10.573 -6.208 -35.015 1.00 89.88 219 THR A C 1
ATOM 1622 O O . THR A 1 219 ? 11.069 -5.121 -35.322 1.00 89.88 219 THR A O 1
ATOM 1625 N N . ILE A 1 220 ? 10.890 -6.849 -33.898 1.00 90.00 220 ILE A N 1
ATOM 1626 C CA . ILE A 1 220 ? 11.849 -6.367 -32.911 1.00 90.00 220 ILE A CA 1
ATOM 1627 C C . ILE A 1 220 ? 13.124 -7.182 -33.029 1.00 90.00 220 ILE A C 1
ATOM 1629 O O . ILE A 1 220 ? 13.087 -8.411 -33.036 1.00 90.00 220 ILE A O 1
ATOM 1633 N N . THR A 1 221 ? 14.259 -6.496 -33.038 1.00 88.38 221 THR A N 1
ATOM 1634 C CA . THR A 1 221 ? 15.584 -7.113 -32.991 1.00 88.38 221 THR A CA 1
ATOM 1635 C C . THR A 1 221 ? 16.389 -6.514 -31.848 1.00 88.38 221 THR A C 1
ATOM 1637 O O . THR A 1 221 ? 16.455 -5.294 -31.687 1.00 88.38 221 THR A O 1
ATOM 1640 N N . ALA A 1 222 ? 17.007 -7.367 -31.036 1.00 85.50 222 ALA A N 1
ATOM 1641 C CA . ALA A 1 222 ? 17.855 -6.936 -29.934 1.00 85.50 222 ALA A CA 1
ATOM 1642 C C . ALA A 1 222 ? 19.329 -7.002 -30.332 1.00 85.50 222 ALA A C 1
ATOM 1644 O O . ALA A 1 222 ? 19.765 -7.917 -31.021 1.00 85.50 222 ALA A O 1
ATOM 1645 N N . GLU A 1 223 ? 20.109 -6.025 -29.882 1.00 72.38 223 GLU A N 1
ATOM 1646 C CA . GLU A 1 223 ? 21.545 -6.000 -30.156 1.00 72.38 223 GLU A CA 1
ATOM 1647 C C . GLU A 1 223 ? 22.237 -7.191 -29.473 1.00 72.38 223 GLU A C 1
ATOM 1649 O O . GLU A 1 223 ? 22.039 -7.424 -28.279 1.00 72.38 223 GLU A O 1
ATOM 1654 N N . GLY A 1 224 ? 23.031 -7.943 -30.241 1.00 69.31 224 GLY A N 1
ATOM 1655 C CA . GLY A 1 224 ? 23.724 -9.148 -29.773 1.00 69.31 224 GLY A CA 1
ATOM 1656 C C . GLY A 1 224 ? 22.906 -10.444 -29.846 1.00 69.31 224 GLY A C 1
ATOM 1657 O O . GLY A 1 224 ? 23.397 -11.477 -29.399 1.00 69.31 224 GLY A O 1
ATOM 1658 N N . LEU A 1 225 ? 21.686 -10.408 -30.397 1.00 73.00 225 LEU A N 1
ATOM 1659 C CA . LEU A 1 225 ? 20.849 -11.585 -30.642 1.00 73.00 225 LEU A CA 1
ATOM 1660 C C . LEU A 1 225 ? 20.451 -11.635 -32.123 1.00 73.00 225 LEU A C 1
ATOM 1662 O O . LEU A 1 225 ? 19.838 -10.701 -32.628 1.00 73.00 225 LEU A O 1
ATOM 1666 N N . ASP A 1 226 ? 20.721 -12.757 -32.793 1.00 74.25 226 ASP A N 1
ATOM 1667 C CA . ASP A 1 226 ? 20.313 -12.990 -34.195 1.00 74.25 226 ASP A CA 1
ATOM 1668 C C . ASP A 1 226 ? 18.824 -13.365 -34.330 1.00 74.25 226 ASP A C 1
ATOM 1670 O O . ASP A 1 226 ? 18.342 -13.735 -35.399 1.00 74.25 226 ASP A O 1
ATOM 1674 N N . THR A 1 227 ? 18.077 -13.313 -33.226 1.00 82.88 227 THR A N 1
ATOM 1675 C CA . THR A 1 227 ? 16.652 -13.645 -33.173 1.00 82.88 227 THR A CA 1
ATOM 1676 C C . THR A 1 227 ? 15.812 -12.381 -33.295 1.00 82.88 227 THR A C 1
ATOM 1678 O O . THR A 1 227 ? 16.150 -11.334 -32.738 1.00 82.88 227 THR A O 1
ATOM 1681 N N . SER A 1 228 ? 14.702 -12.493 -34.018 1.00 84.94 228 SER A N 1
ATOM 1682 C CA . SER A 1 228 ? 13.692 -11.445 -34.118 1.00 84.94 228 SER A CA 1
ATOM 1683 C C . SER A 1 228 ? 12.396 -11.896 -33.451 1.00 84.94 228 SER A C 1
ATOM 1685 O O . SER A 1 228 ? 12.105 -13.091 -33.409 1.00 84.94 228 SER A O 1
ATOM 1687 N N . TRP A 1 229 ? 11.651 -10.940 -32.900 1.00 89.44 229 TRP A N 1
ATOM 1688 C CA . TRP A 1 229 ? 10.372 -11.187 -32.237 1.00 89.44 229 TRP A CA 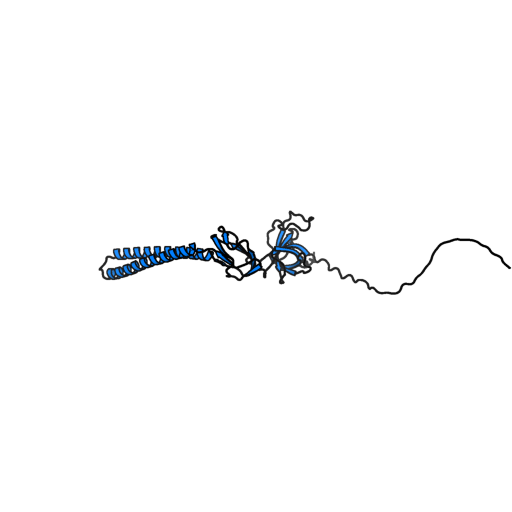1
ATOM 1689 C C . TRP A 1 229 ? 9.277 -10.343 -32.861 1.00 89.44 229 TRP A C 1
ATOM 1691 O O . TRP A 1 229 ? 9.472 -9.152 -33.116 1.00 89.44 229 TRP A O 1
ATOM 1701 N N . ASP A 1 230 ? 8.115 -10.956 -33.042 1.00 89.69 230 ASP A N 1
ATOM 1702 C CA . ASP A 1 230 ? 6.943 -10.262 -33.548 1.00 89.69 230 ASP A CA 1
ATOM 1703 C C . ASP A 1 230 ? 6.239 -9.501 -32.423 1.00 89.69 230 ASP A C 1
ATOM 1705 O O . ASP A 1 230 ? 6.025 -10.001 -31.309 1.00 89.69 230 ASP A O 1
ATOM 1709 N N . ALA A 1 231 ? 5.857 -8.273 -32.737 1.00 89.38 231 ALA A N 1
ATOM 1710 C CA . ALA A 1 231 ? 5.077 -7.406 -31.884 1.00 89.38 231 ALA A CA 1
ATOM 1711 C C . ALA A 1 231 ? 3.997 -6.684 -32.672 1.00 89.38 231 ALA A C 1
ATOM 1713 O O . ALA A 1 231 ? 4.006 -6.613 -33.901 1.00 89.38 231 ALA A O 1
ATOM 1714 N N . LYS A 1 232 ? 3.057 -6.120 -31.926 1.00 91.69 232 LYS A N 1
ATOM 1715 C CA . LYS A 1 232 ? 1.949 -5.357 -32.475 1.00 91.69 232 LYS A CA 1
ATOM 1716 C C . LYS A 1 232 ? 1.865 -4.005 -31.796 1.00 91.69 232 LYS A C 1
ATOM 1718 O O . LYS A 1 232 ? 2.024 -3.913 -30.579 1.00 91.69 232 LYS A O 1
ATOM 1723 N N . VAL A 1 233 ? 1.601 -2.959 -32.572 1.00 89.81 233 VAL A N 1
ATOM 1724 C CA . VAL A 1 233 ? 1.333 -1.627 -32.024 1.00 89.81 233 VAL A CA 1
ATOM 1725 C C . VAL A 1 233 ? 0.020 -1.666 -31.242 1.00 89.81 233 VAL A C 1
ATOM 1727 O O . VAL A 1 233 ? -1.046 -1.887 -31.816 1.00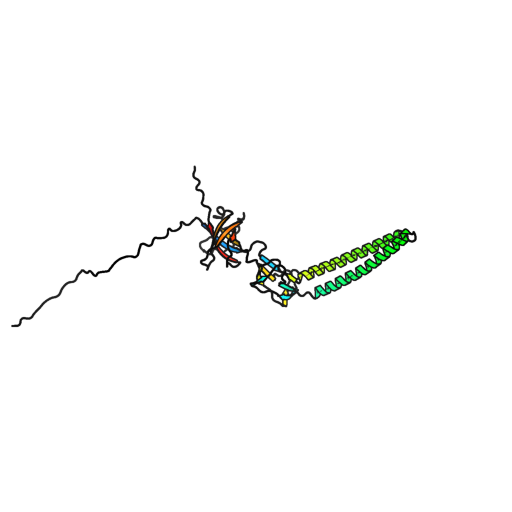 89.81 233 VAL A O 1
ATOM 1730 N N . GLU A 1 234 ? 0.095 -1.455 -29.931 1.00 89.69 234 GLU A N 1
ATOM 1731 C CA . GLU A 1 234 ? -1.071 -1.461 -29.039 1.00 89.69 234 GLU A CA 1
ATOM 1732 C C . GLU A 1 234 ? -1.553 -0.054 -28.702 1.00 89.69 234 GLU A C 1
ATOM 1734 O O . GLU A 1 234 ? -2.739 0.150 -28.460 1.00 89.69 234 GLU A O 1
ATOM 1739 N N . GLU A 1 235 ? -0.645 0.921 -28.665 1.00 86.38 235 GLU A N 1
ATOM 1740 C CA . GLU A 1 235 ? -0.985 2.286 -28.284 1.00 86.38 235 GLU A CA 1
ATOM 1741 C C . GLU A 1 235 ? -0.105 3.293 -29.028 1.00 86.38 235 GLU A C 1
ATOM 1743 O O . GLU A 1 235 ? 1.126 3.190 -29.044 1.00 86.38 235 GLU A O 1
ATOM 1748 N N . VAL A 1 236 ? -0.764 4.297 -29.606 1.00 85.06 236 VAL A N 1
ATOM 1749 C CA . VAL A 1 236 ? -0.152 5.428 -30.304 1.00 85.06 236 VAL A CA 1
ATOM 1750 C C . VAL A 1 236 ? -0.580 6.704 -29.569 1.00 85.06 236 VAL A C 1
ATOM 1752 O O . VAL A 1 236 ? -1.731 7.124 -29.699 1.00 85.06 236 VAL A O 1
ATOM 1755 N N . PRO A 1 237 ? 0.283 7.301 -28.729 1.00 80.44 237 PRO A N 1
ATOM 1756 C CA . PRO A 1 237 ? -0.060 8.518 -27.999 1.00 80.44 237 PRO A CA 1
ATOM 1757 C C . PRO A 1 237 ? -0.296 9.698 -28.945 1.00 80.44 237 PRO A C 1
ATOM 1759 O O . PRO A 1 237 ? 0.395 9.838 -29.943 1.00 80.44 237 PRO A O 1
ATOM 1762 N N . GLY A 1 238 ? -1.206 10.608 -28.598 1.00 77.19 238 GLY A N 1
ATOM 1763 C CA . GLY A 1 238 ? -1.451 11.836 -29.373 1.00 77.19 238 GLY A CA 1
ATOM 1764 C C . GLY A 1 238 ? -0.463 12.979 -29.099 1.00 77.19 238 GLY A C 1
ATOM 1765 O O . GLY A 1 238 ? -0.758 14.123 -29.432 1.00 77.19 238 GLY A O 1
ATOM 1766 N N . ALA A 1 239 ? 0.662 12.708 -28.430 1.00 77.31 239 ALA A N 1
ATOM 1767 C CA . ALA A 1 239 ? 1.608 13.724 -27.979 1.00 77.31 239 ALA A CA 1
ATOM 1768 C C . ALA A 1 239 ? 3.045 13.377 -28.386 1.00 77.31 239 ALA A C 1
ATOM 1770 O O . ALA A 1 239 ? 3.518 12.263 -28.157 1.00 77.31 239 ALA A O 1
ATOM 1771 N N . LEU A 1 240 ? 3.736 14.372 -28.943 1.00 80.38 240 LEU A N 1
ATOM 1772 C CA . LEU A 1 240 ? 5.158 14.320 -29.267 1.00 80.38 240 LEU A CA 1
ATOM 1773 C C . LEU A 1 240 ? 5.986 14.769 -28.059 1.00 80.38 240 LEU A C 1
ATOM 1775 O O . LEU A 1 240 ? 5.662 15.767 -27.411 1.00 80.38 240 LEU A O 1
ATOM 1779 N N . VAL A 1 241 ? 7.076 14.059 -27.781 1.00 79.94 241 VAL A N 1
ATOM 1780 C CA . VAL A 1 241 ? 8.009 14.364 -26.685 1.00 79.94 241 VAL A CA 1
ATOM 1781 C C . VAL A 1 241 ? 9.420 14.595 -27.235 1.00 79.94 241 VAL A C 1
ATOM 1783 O O . VAL A 1 241 ? 9.738 14.096 -28.317 1.00 79.94 241 VAL A O 1
ATOM 1786 N N . PRO A 1 242 ? 10.288 15.360 -26.544 1.00 73.75 242 PRO A N 1
ATOM 1787 C CA . PRO A 1 242 ? 11.697 15.423 -26.918 1.00 73.75 242 PRO A CA 1
ATOM 1788 C C . PRO A 1 242 ? 12.319 14.025 -26.853 1.00 73.75 242 PRO A C 1
ATOM 1790 O O . PRO A 1 242 ? 11.990 13.230 -25.969 1.00 73.75 242 PRO A O 1
ATOM 1793 N N . LYS A 1 243 ? 13.220 13.736 -27.791 1.00 71.81 243 LYS A N 1
ATOM 1794 C CA . LYS A 1 243 ? 13.892 12.442 -27.887 1.00 71.81 243 LYS A CA 1
ATOM 1795 C C . LYS A 1 243 ? 14.652 12.100 -26.603 1.00 71.81 243 LYS A C 1
ATOM 1797 O O . LYS A 1 243 ? 15.502 12.870 -26.153 1.00 71.81 243 LYS A O 1
ATOM 1802 N N . GLY A 1 244 ? 14.346 10.944 -26.013 1.00 66.38 244 GLY A N 1
ATOM 1803 C CA . GLY A 1 244 ? 14.964 10.477 -24.772 1.00 66.38 244 GLY A CA 1
ATOM 1804 C C . GLY A 1 244 ? 16.196 9.603 -25.011 1.00 66.38 244 GLY A C 1
ATOM 1805 O O . GLY A 1 244 ? 17.129 9.597 -24.200 1.00 66.38 244 GLY A O 1
ATOM 1806 N N . LEU A 1 245 ? 16.236 8.869 -26.127 1.00 66.44 245 LEU A N 1
ATOM 1807 C CA . LEU A 1 245 ? 17.365 8.024 -26.503 1.00 66.44 245 LEU A CA 1
ATOM 1808 C C . LEU A 1 245 ? 18.349 8.794 -27.391 1.00 66.44 245 LEU A C 1
ATOM 1810 O O . LEU A 1 245 ? 18.014 9.268 -28.475 1.00 66.44 245 LEU A O 1
ATOM 1814 N N . LYS A 1 246 ? 19.612 8.874 -26.949 1.00 70.75 246 LYS A N 1
ATOM 1815 C CA . LYS A 1 246 ? 20.704 9.328 -27.821 1.00 70.75 246 LYS A CA 1
ATOM 1816 C C . LYS A 1 246 ? 20.775 8.394 -29.037 1.00 70.75 246 LYS A C 1
ATOM 1818 O O . LYS A 1 246 ? 20.968 7.194 -28.801 1.00 70.75 246 LYS A O 1
ATOM 1823 N N . PRO A 1 247 ? 20.643 8.920 -30.272 1.00 64.88 247 PRO A N 1
ATOM 1824 C CA . PRO A 1 247 ? 20.687 8.104 -31.478 1.00 64.88 247 PRO A CA 1
ATOM 1825 C C . PRO A 1 247 ? 21.969 7.277 -31.525 1.00 64.88 247 PRO A C 1
ATOM 1827 O O . PRO A 1 247 ? 23.044 7.783 -31.191 1.00 64.88 247 PRO A O 1
ATOM 1830 N N . ARG A 1 248 ? 21.867 6.016 -31.950 1.00 64.06 248 ARG A N 1
ATOM 1831 C CA . ARG A 1 248 ? 23.061 5.187 -32.190 1.00 64.06 248 ARG A CA 1
ATOM 1832 C C . ARG A 1 248 ? 23.850 5.644 -33.415 1.00 64.06 248 ARG A C 1
ATOM 1834 O O . ARG A 1 248 ? 25.066 5.493 -33.445 1.00 64.06 248 ARG A O 1
ATOM 1841 N N . ASP A 1 249 ? 23.159 6.211 -34.397 1.00 68.00 249 ASP A N 1
ATOM 1842 C CA . ASP A 1 249 ? 23.758 6.777 -35.601 1.00 68.00 249 ASP A CA 1
ATOM 1843 C C . ASP A 1 249 ? 24.082 8.271 -35.388 1.00 68.00 249 ASP A C 1
ATOM 1845 O O . ASP A 1 249 ? 23.151 9.069 -35.226 1.00 68.00 249 ASP A O 1
ATOM 1849 N N . PRO A 1 250 ? 25.367 8.680 -35.394 1.00 65.75 250 PRO A N 1
ATOM 1850 C CA . PRO A 1 250 ? 25.764 10.075 -35.204 1.00 65.75 250 PRO A CA 1
ATOM 1851 C C . PRO A 1 250 ? 25.301 11.008 -36.334 1.00 65.75 250 PRO A C 1
ATOM 1853 O O . PRO A 1 250 ? 25.319 12.223 -36.145 1.00 65.75 250 PRO A O 1
ATOM 1856 N N . ALA A 1 251 ? 24.872 10.478 -37.487 1.00 64.44 251 ALA A N 1
ATOM 1857 C CA . ALA A 1 251 ? 24.304 11.275 -38.571 1.00 64.44 251 ALA A CA 1
ATOM 1858 C C . ALA A 1 251 ? 22.841 11.689 -38.320 1.00 64.44 251 ALA A C 1
ATOM 1860 O O . ALA A 1 251 ? 22.312 12.532 -39.048 1.00 64.44 251 ALA A O 1
ATOM 1861 N N . ARG A 1 252 ? 22.165 11.119 -37.309 1.00 66.94 252 ARG A N 1
ATOM 1862 C CA . ARG A 1 252 ? 20.771 11.462 -36.998 1.00 66.94 252 ARG A CA 1
ATOM 1863 C C . ARG A 1 252 ? 20.678 12.715 -36.114 1.00 66.94 252 ARG A C 1
ATOM 1865 O O . ARG A 1 252 ? 21.345 12.777 -35.080 1.00 66.94 252 ARG A O 1
ATOM 1872 N N . PRO A 1 253 ? 19.810 13.685 -36.459 1.00 61.91 253 PRO A N 1
ATOM 1873 C CA . PRO A 1 253 ? 19.629 14.895 -35.665 1.00 61.91 253 PRO A CA 1
ATOM 1874 C C . PRO A 1 253 ? 19.086 14.585 -34.262 1.00 61.91 253 PRO A C 1
ATOM 1876 O O . PRO A 1 253 ? 18.175 13.773 -34.080 1.00 61.91 253 PRO A O 1
ATOM 1879 N N . VAL A 1 254 ? 19.665 15.251 -33.259 1.00 59.47 254 VAL A N 1
ATOM 1880 C CA . VAL A 1 254 ? 19.335 15.075 -31.832 1.00 59.47 254 VAL A CA 1
ATOM 1881 C C . VAL A 1 254 ? 18.136 15.944 -31.416 1.00 59.47 254 VAL A C 1
ATOM 1883 O O . VAL A 1 254 ? 17.394 15.560 -30.517 1.00 59.47 254 VAL A O 1
ATOM 1886 N N . ASP A 1 255 ? 17.887 17.046 -32.133 1.00 60.31 255 ASP A N 1
ATOM 1887 C CA . ASP A 1 255 ? 16.778 17.993 -31.911 1.00 60.31 255 ASP A CA 1
ATOM 1888 C C . ASP A 1 255 ? 15.467 17.562 -32.592 1.00 60.31 255 ASP A C 1
ATOM 1890 O O . ASP A 1 255 ? 14.732 18.378 -33.148 1.00 60.31 255 ASP A O 1
ATOM 1894 N N . THR A 1 256 ? 15.163 16.266 -32.573 1.00 67.69 256 THR A N 1
ATOM 1895 C CA . THR A 1 256 ? 13.941 15.739 -33.196 1.00 67.69 256 THR A CA 1
ATOM 1896 C C . THR A 1 256 ? 12.922 15.375 -32.126 1.00 67.69 256 THR A C 1
ATOM 1898 O O . THR A 1 256 ? 13.278 14.851 -31.065 1.00 67.69 256 THR A O 1
ATOM 1901 N N . ARG A 1 257 ? 11.643 15.664 -32.374 1.00 78.44 257 ARG A N 1
ATOM 1902 C CA . ARG A 1 257 ? 10.558 15.181 -31.517 1.00 78.44 257 ARG A CA 1
ATOM 1903 C C . ARG A 1 257 ? 10.201 13.760 -31.923 1.00 78.44 257 ARG A C 1
ATOM 1905 O O . ARG A 1 257 ? 10.273 13.406 -33.096 1.00 78.44 257 ARG A O 1
ATOM 1912 N N . VAL A 1 258 ? 9.830 12.949 -30.944 1.00 82.50 258 VAL A N 1
ATOM 1913 C CA . VAL A 1 258 ? 9.488 11.546 -31.161 1.00 82.50 258 VAL A CA 1
ATOM 1914 C C . VAL A 1 258 ? 8.108 11.228 -30.609 1.00 82.50 258 VAL A C 1
ATOM 1916 O O . VAL A 1 258 ? 7.654 11.802 -29.615 1.00 82.50 258 VAL A O 1
ATOM 1919 N N . LEU A 1 259 ? 7.446 10.285 -31.264 1.00 84.31 259 LEU A N 1
ATOM 1920 C CA . LEU A 1 259 ? 6.222 9.647 -30.826 1.00 84.31 259 LEU A CA 1
ATOM 1921 C C . LEU A 1 259 ? 6.569 8.351 -30.086 1.00 84.31 259 LEU A C 1
ATOM 1923 O O . LEU A 1 259 ? 7.239 7.477 -30.636 1.00 84.31 259 LEU A O 1
ATOM 1927 N N . LEU A 1 260 ? 6.111 8.219 -28.837 1.00 86.56 260 LEU A N 1
ATOM 1928 C CA . LEU A 1 260 ? 6.349 7.030 -28.011 1.00 86.56 260 LEU A CA 1
ATOM 1929 C C . LEU A 1 260 ? 5.326 5.933 -28.313 1.00 86.56 260 LEU A C 1
ATOM 1931 O O . LEU A 1 260 ? 4.342 5.768 -27.592 1.00 86.56 260 LEU A O 1
ATOM 1935 N N . VAL A 1 261 ? 5.558 5.173 -29.374 1.00 88.88 261 VAL A N 1
ATOM 1936 C CA . VAL A 1 261 ? 4.683 4.066 -29.767 1.00 88.88 261 VAL A CA 1
ATOM 1937 C C . VAL A 1 261 ? 4.914 2.881 -28.832 1.00 88.88 261 VAL A C 1
ATOM 1939 O O . VAL A 1 261 ? 6.054 2.472 -28.605 1.00 88.88 261 VAL A O 1
ATOM 1942 N N . LYS A 1 262 ? 3.840 2.320 -28.270 1.00 91.56 262 LYS A N 1
ATOM 1943 C CA . LYS A 1 262 ? 3.919 1.161 -27.373 1.00 91.56 262 LYS A CA 1
ATOM 1944 C C . LYS A 1 262 ? 3.514 -0.098 -28.128 1.00 91.56 262 LYS A C 1
ATOM 1946 O O . LYS A 1 262 ? 2.444 -0.148 -28.738 1.00 91.56 262 LYS A O 1
ATOM 1951 N N . LEU A 1 263 ? 4.368 -1.111 -28.064 1.00 89.56 263 LEU A N 1
ATOM 1952 C CA . LEU A 1 263 ? 4.192 -2.377 -28.756 1.00 89.56 263 LEU A CA 1
ATOM 1953 C C . LEU A 1 263 ? 4.090 -3.533 -27.761 1.00 89.56 263 LEU A C 1
ATOM 1955 O O . LEU A 1 263 ? 4.931 -3.660 -26.866 1.00 89.56 263 LEU A O 1
ATOM 1959 N N . GLY A 1 264 ? 3.081 -4.379 -27.941 1.00 89.19 264 GLY A N 1
ATOM 1960 C CA . GLY A 1 264 ? 2.914 -5.632 -27.213 1.00 89.19 264 GLY A CA 1
ATOM 1961 C C . GLY A 1 264 ? 3.700 -6.755 -27.882 1.00 89.19 264 GLY A C 1
ATOM 1962 O O . GLY A 1 264 ? 3.660 -6.901 -29.104 1.00 89.19 264 GLY A O 1
ATOM 1963 N N . LEU A 1 265 ? 4.424 -7.541 -27.086 1.00 87.38 265 LEU A N 1
ATOM 1964 C CA . LEU A 1 265 ? 5.136 -8.733 -27.548 1.00 87.38 265 LEU A CA 1
ATOM 1965 C C . LEU A 1 265 ? 4.148 -9.891 -27.730 1.00 87.38 265 LEU A C 1
ATOM 1967 O O . LEU A 1 265 ? 3.384 -10.195 -26.816 1.00 87.38 265 LEU A O 1
ATOM 1971 N N . LEU A 1 266 ? 4.176 -10.555 -28.889 1.00 82.56 266 LEU A N 1
ATOM 1972 C CA . LEU A 1 266 ? 3.286 -11.691 -29.174 1.00 82.56 266 LEU A CA 1
ATOM 1973 C C . LEU A 1 266 ? 3.817 -13.022 -28.620 1.00 82.56 266 LEU A C 1
ATOM 1975 O O . LEU A 1 266 ? 3.082 -14.005 -28.554 1.00 82.56 266 LEU A O 1
ATOM 1979 N N . GLN A 1 267 ? 5.093 -13.061 -28.237 1.00 82.31 267 GLN A N 1
ATOM 1980 C CA . GLN A 1 267 ? 5.798 -14.263 -27.797 1.00 82.31 267 GLN A CA 1
ATOM 1981 C C . GLN A 1 267 ? 6.629 -13.965 -26.536 1.00 82.31 267 GLN A C 1
ATOM 1983 O O . GLN A 1 267 ? 7.088 -12.830 -26.373 1.00 82.31 267 GLN A O 1
ATOM 1988 N N . PRO A 1 268 ? 6.871 -14.957 -25.654 1.00 77.94 268 PRO A N 1
ATOM 1989 C CA . PRO A 1 268 ? 7.813 -14.810 -24.548 1.00 77.94 268 PRO A CA 1
ATOM 1990 C C . PRO A 1 268 ? 9.211 -14.502 -25.082 1.00 77.94 268 PRO A C 1
ATOM 1992 O O . PRO A 1 268 ? 9.682 -15.152 -26.016 1.00 77.94 268 PRO A O 1
ATOM 1995 N N . THR A 1 269 ? 9.892 -13.528 -24.481 1.00 78.94 269 THR A N 1
ATOM 1996 C CA . THR A 1 269 ? 11.219 -13.107 -24.946 1.00 78.94 269 THR A CA 1
ATOM 1997 C C . THR A 1 269 ? 12.252 -13.198 -23.828 1.00 78.94 269 THR A C 1
ATOM 1999 O O . THR A 1 269 ? 11.924 -12.884 -22.685 1.00 78.94 269 THR A O 1
ATOM 2002 N N . PRO A 1 270 ? 13.516 -13.540 -24.133 1.00 81.75 270 PRO A N 1
ATOM 2003 C CA . PRO A 1 270 ? 14.612 -13.489 -23.165 1.00 81.75 270 PRO A CA 1
ATOM 2004 C C . PRO A 1 270 ? 15.094 -12.050 -22.889 1.00 81.75 270 PRO A C 1
ATOM 2006 O O . PRO A 1 270 ? 16.155 -11.856 -22.293 1.00 81.75 270 PRO A O 1
ATOM 2009 N N . LEU A 1 271 ? 14.366 -11.037 -23.372 1.00 84.19 271 LEU A N 1
ATOM 2010 C CA . LEU A 1 271 ? 14.763 -9.642 -23.271 1.00 84.19 271 LEU A CA 1
ATOM 2011 C C . LEU A 1 271 ? 14.649 -9.151 -21.831 1.00 84.19 271 LEU A C 1
ATOM 2013 O O . LEU A 1 271 ? 13.662 -9.394 -21.138 1.00 84.19 271 LEU A O 1
ATOM 2017 N N . LYS A 1 272 ? 15.664 -8.413 -21.388 1.00 86.62 272 LYS A N 1
ATOM 2018 C CA . LYS A 1 272 ? 15.701 -7.852 -20.036 1.00 86.62 272 LYS A CA 1
ATOM 2019 C C . LYS A 1 272 ? 15.007 -6.497 -19.995 1.00 86.62 272 LYS A C 1
ATOM 2021 O O . LYS A 1 272 ? 15.073 -5.719 -20.949 1.00 86.62 272 LYS A O 1
ATOM 2026 N N . LEU A 1 273 ? 14.395 -6.177 -18.856 1.00 87.12 273 LEU A N 1
ATOM 2027 C CA . LEU A 1 273 ? 13.833 -4.850 -18.619 1.00 87.12 273 LEU A CA 1
ATOM 2028 C C . LEU A 1 273 ? 14.908 -3.773 -18.832 1.00 87.12 273 LEU A C 1
ATOM 2030 O O . LEU A 1 273 ? 16.031 -3.891 -18.345 1.00 87.12 273 LEU A O 1
ATOM 2034 N N . GLY A 1 274 ? 14.573 -2.725 -19.582 1.00 86.75 274 GLY A N 1
ATOM 2035 C CA . GLY A 1 274 ? 15.501 -1.645 -19.909 1.00 86.75 274 GLY A CA 1
ATOM 2036 C C . GLY A 1 274 ? 16.455 -1.930 -21.075 1.00 86.75 274 GLY A C 1
ATOM 2037 O O . GLY A 1 274 ? 17.160 -1.009 -21.496 1.00 86.75 274 GLY A O 1
ATOM 2038 N N . GLN A 1 275 ? 16.464 -3.145 -21.634 1.00 89.00 275 GLN A N 1
ATOM 2039 C CA . GLN A 1 275 ? 17.261 -3.474 -22.815 1.00 89.00 275 GLN A CA 1
ATOM 2040 C C . GLN A 1 275 ? 16.811 -2.637 -24.020 1.00 89.00 275 GLN A C 1
ATOM 2042 O O . GLN A 1 275 ? 15.618 -2.403 -24.231 1.00 89.00 275 GLN A O 1
ATOM 2047 N N . ARG A 1 276 ? 17.784 -2.162 -24.803 1.00 89.38 276 ARG A N 1
ATOM 2048 C CA . ARG A 1 276 ? 17.534 -1.418 -26.041 1.00 89.38 276 ARG A CA 1
ATOM 2049 C C . ARG A 1 276 ? 17.314 -2.380 -27.200 1.00 89.38 276 ARG A C 1
ATOM 2051 O O . ARG A 1 276 ? 18.057 -3.351 -27.343 1.00 89.38 276 ARG A O 1
ATOM 2058 N N . VAL A 1 277 ? 16.350 -2.058 -28.048 1.00 90.25 277 VAL A N 1
ATOM 2059 C CA . VAL A 1 277 ? 15.985 -2.843 -29.228 1.00 90.25 277 VAL A CA 1
ATOM 2060 C C . VAL A 1 277 ? 15.817 -1.936 -30.444 1.00 90.25 277 VAL A C 1
ATOM 2062 O O . VAL A 1 277 ? 15.519 -0.749 -30.311 1.00 90.25 277 VAL A O 1
ATOM 2065 N N . GLU A 1 278 ? 16.006 -2.495 -31.631 1.00 88.75 278 GLU A N 1
ATOM 2066 C CA . GLU A 1 278 ? 15.557 -1.889 -32.882 1.00 88.75 278 GLU A CA 1
ATOM 2067 C C . GLU A 1 278 ? 14.153 -2.415 -33.186 1.00 88.75 278 GLU A C 1
ATOM 2069 O O . GLU A 1 278 ? 13.880 -3.608 -33.043 1.00 88.75 278 GLU A O 1
ATOM 2074 N N . VAL A 1 279 ? 13.259 -1.513 -33.581 1.00 89.56 279 VAL A N 1
ATOM 2075 C CA . VAL A 1 279 ? 11.878 -1.829 -33.939 1.00 89.56 279 VAL A CA 1
ATOM 2076 C C . VAL A 1 279 ? 11.668 -1.452 -35.397 1.00 89.56 279 VAL A C 1
ATOM 2078 O O . VAL A 1 279 ? 11.915 -0.312 -35.797 1.00 89.56 279 VAL A O 1
ATOM 2081 N N . ARG A 1 280 ? 11.202 -2.411 -36.193 1.00 90.19 280 ARG A N 1
ATOM 2082 C CA . ARG A 1 280 ? 10.769 -2.198 -37.574 1.00 90.19 280 ARG A CA 1
ATOM 2083 C C . ARG A 1 280 ? 9.262 -2.328 -37.628 1.00 90.19 280 ARG A C 1
ATOM 2085 O O . ARG A 1 280 ? 8.756 -3.435 -37.505 1.00 90.19 280 ARG A O 1
ATOM 2092 N N . ILE A 1 281 ? 8.565 -1.208 -37.773 1.00 87.94 281 ILE A N 1
ATOM 2093 C CA . ILE A 1 281 ? 7.106 -1.185 -37.907 1.00 87.94 281 ILE A CA 1
ATOM 2094 C C . ILE A 1 281 ? 6.781 -1.346 -39.390 1.00 87.94 281 ILE A C 1
ATOM 2096 O O . ILE A 1 281 ? 7.181 -0.508 -40.204 1.00 87.94 281 ILE A O 1
ATOM 2100 N N . HIS A 1 282 ? 6.086 -2.425 -39.732 1.00 86.75 282 HIS A N 1
ATOM 2101 C CA . HIS A 1 282 ? 5.631 -2.695 -41.089 1.00 86.75 282 HIS A CA 1
ATOM 2102 C C . HIS A 1 282 ? 4.398 -1.855 -41.371 1.00 86.75 282 HIS A C 1
ATOM 2104 O O . HIS A 1 282 ? 3.437 -1.842 -40.598 1.00 86.75 282 HIS A O 1
ATOM 2110 N N . LEU A 1 283 ? 4.435 -1.130 -42.482 1.00 76.50 283 LEU A N 1
ATOM 2111 C CA . LEU A 1 283 ? 3.282 -0.368 -42.920 1.00 76.50 283 LEU A CA 1
ATOM 2112 C C . LEU A 1 283 ? 2.294 -1.302 -43.614 1.00 76.50 283 LEU A C 1
ATOM 2114 O O . LEU A 1 283 ? 2.727 -2.175 -44.374 1.00 76.50 283 LEU A O 1
ATOM 2118 N N . PRO A 1 284 ? 0.980 -1.128 -43.386 1.00 67.00 284 PRO A N 1
ATOM 2119 C CA . PRO A 1 284 ? -0.006 -1.837 -44.182 1.00 67.00 284 PRO A CA 1
ATOM 2120 C C . PRO A 1 284 ? 0.234 -1.517 -45.666 1.00 67.00 284 PRO A C 1
ATOM 2122 O O . PRO A 1 284 ? 0.660 -0.401 -45.987 1.00 67.00 284 PRO A O 1
ATOM 2125 N N . PRO A 1 285 ? -0.003 -2.473 -46.583 1.00 57.62 285 PRO A N 1
ATOM 2126 C CA . PRO A 1 285 ? 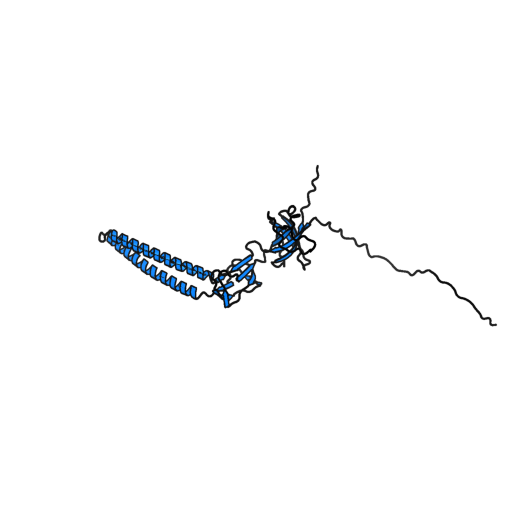0.112 -2.199 -48.004 1.00 57.62 285 PRO A CA 1
ATOM 2127 C C . PRO A 1 285 ? -0.832 -1.046 -48.323 1.00 57.62 285 PRO A C 1
ATOM 2129 O O . PRO A 1 285 ? -2.048 -1.169 -48.175 1.00 57.62 285 PRO A O 1
ATOM 2132 N N . THR A 1 286 ? -0.266 0.095 -48.715 1.00 51.97 286 THR A N 1
ATOM 2133 C CA . THR A 1 286 ? -1.042 1.224 -49.206 1.00 51.97 286 THR A CA 1
ATOM 2134 C C . THR A 1 286 ? -1.905 0.681 -50.332 1.00 51.97 286 THR A C 1
ATOM 2136 O O . THR A 1 286 ? -1.373 0.278 -51.368 1.00 51.97 286 THR A O 1
ATOM 2139 N N . HIS A 1 287 ? -3.225 0.621 -50.140 1.00 43.97 287 HIS A N 1
ATOM 2140 C CA . HIS A 1 287 ? -4.122 0.468 -51.272 1.00 43.97 287 HIS A CA 1
ATOM 2141 C C . HIS A 1 287 ? -3.805 1.642 -52.189 1.00 43.97 287 HIS A C 1
ATOM 2143 O O . HIS A 1 287 ? -4.095 2.791 -51.853 1.00 43.97 287 HIS A O 1
ATOM 2149 N N . ALA A 1 288 ? -3.114 1.356 -53.292 1.00 39.84 288 ALA A N 1
ATOM 2150 C CA . ALA A 1 288 ? -2.918 2.306 -54.360 1.00 39.84 288 ALA A CA 1
ATOM 2151 C C . ALA A 1 288 ? -4.306 2.850 -54.695 1.00 39.84 288 ALA A C 1
ATOM 2153 O O . ALA A 1 288 ? -5.192 2.106 -55.114 1.00 39.84 288 ALA A O 1
ATOM 2154 N N . SER A 1 289 ? -4.513 4.131 -54.413 1.00 39.75 289 SER A N 1
ATOM 2155 C CA . SER A 1 289 ? -5.668 4.866 -54.886 1.00 39.75 289 SER A CA 1
ATOM 2156 C C . SER A 1 289 ? -5.585 4.888 -56.410 1.00 39.75 289 SER A C 1
ATOM 2158 O O . SER A 1 289 ? -4.931 5.750 -56.998 1.00 39.75 289 SER A O 1
ATOM 2160 N N . GLU A 1 290 ? -6.199 3.902 -57.057 1.00 42.66 290 GLU A N 1
ATOM 2161 C CA . GLU A 1 290 ? -6.641 4.045 -58.434 1.00 42.66 290 GLU A CA 1
ATOM 2162 C C . GLU A 1 290 ? -7.718 5.140 -58.477 1.00 42.66 290 GLU A C 1
ATOM 2164 O O . GLU A 1 290 ? -8.739 5.059 -57.793 1.00 42.66 290 GLU A O 1
ATOM 2169 N N . GLY A 1 291 ? -7.479 6.159 -59.306 1.00 41.94 291 GLY A N 1
ATOM 2170 C CA . GLY A 1 291 ? -8.417 7.239 -59.624 1.00 41.94 291 GLY A CA 1
ATOM 2171 C C . GLY A 1 291 ? -8.179 8.497 -58.782 1.00 41.94 291 GLY A C 1
ATOM 2172 O O . GLY A 1 291 ? -8.267 8.456 -57.562 1.00 41.94 291 GLY A O 1
ATOM 2173 N N . ARG A 1 292 ? -7.915 9.667 -59.367 1.00 34.84 292 ARG A N 1
ATOM 2174 C CA . ARG A 1 292 ? -8.524 10.224 -60.580 1.00 34.84 292 ARG A CA 1
ATOM 2175 C C . ARG A 1 292 ? -7.675 11.354 -61.155 1.00 34.84 292 ARG A C 1
ATOM 2177 O O . ARG A 1 292 ? -7.062 12.078 -60.342 1.00 34.84 292 ARG A O 1
#

Secondary structure (DSSP, 8-state):
--------------------------------------EEEEEEEEEEPTTSEEEEE-SS-EEEEEE---TT-EE-TT-EEEEE--HHHHHHHHHHHHHHHHHHHHHHHHHHHHHHHHHHHHTTSS-HHHHHHHHHHHHHHHHHHHHHHHHHHHHHHHHHTTEEE-SSSEEEEEE---TT-EE-TT-EEEEEE-SSSEEEEEEEEHHHHTT--TT-EEEEEETT---EEEEEEEE--S-EEE--SPPSSTTS-SS-EEEEEEEEESS---PPTT-EEEEEEEPP--------

Foldseek 3Di:
DDDDDDDDDDDDDDDDDDDDDDDDDDDPPPDPPPPPQDWFKWKKFKAFDVVQKDFDDAAAWAAWQDAPDDAFDWDAFFDWGTAGDCPVLVVQLVVLVVQLVVLVVVLVVLVVVLVVVVVCVVVVNDDVVVSVVSVVSSVVSVVSSVVSVVSSVVSVVVSVSSTDGHRHTFGWNDAPDDHGDTTDGPDGGTMGGHLQWMKMWTWGFPVCLVQDDFFFKKWKAAPPDPDIFIKTFHDWDPDWDQDPDDDPDPVDDNRTTTTGTMIGTPDRDPDDGGGMIMMIGRGDPPPPPDDD

Nearest PDB structures (foldseek):
  2f1m-assembly1_A  TM=8.093E-01  e=3.130E-16  Escherichia coli
  2f1m-assembly2_C  TM=7.477E-01  e=1.684E-16  Escherichia coli
  2f1m-assembly1_B  TM=8.034E-01  e=1.280E-15  Escherichia coli
  2f1m-assembly2_D  TM=8.198E-01  e=4.423E-15  Escherichia coli
  5v5s-assembly1_D  TM=7.844E-01  e=1.376E-13  Escherichia coli

Radius of gyration: 41.55 Å; Cα contacts (8 Å, |Δi|>4): 480; chains: 1; bounding box: 128×57×135 Å

Sequence (292 aa):
MAVVTAAVAGWLLFGGPDVWSSAEAAAAQSAPAMEPTPAIRAEGRVSTYPGDQVHLGTELGGTITRLHVREGETVKKGDILVEFDDTTLRAALGEAKAGVHAHNARAGFHVKETQRLKTLSDSGAVPPRELDRAKSERNATFAETAVALSTVKRIEADLAKTVLRAPIDGTIIACSVEQGETLPPMAQLLTIANLDRLRIVAEVDEFDAARVELGSEATITAEGLDTSWDAKVEEVPGALVPKGLKPRDPARPVDTRVLLVKLGLLQPTPLKLGQRVEVRIHLPPTHASEGR

Mean predicted aligned error: 12.98 Å